Protein AF-A0A946K9T3-F1 (afdb_monomer_lite)

pLDDT: mean 89.57, std 12.69, range [37.19, 98.38]

Sequence (335 aa):
MLGTVGRDGSYRPWLPAVLIGGEAYLFEPTYGIPVPSRAGLGVATVREAASDARVLSQLDDTSRRYPVASDDMKNLVVLVPADPQSLSRRMKLLEQNLFGGSAVRLTVNATALGSLAVEALPKRKTSTPVALWSFPFEVRRRWLVKDGAVLKALSDELRVMSVVVEEKGIVRGLSSGRKTIRPLYAGRLREFRGELKGPQGAKKAYLLARPSDAAVAELTMRYPEPQRETVRRIYEQMKEDATYWLGLATLSEGDYEIAADYLERMTLLALPDGRWAAAARVNLAEVKIQSGDIEGAIKLLREDRSAQRFGSRFRAEQLEAEGVPPETGLDQVKN

Secondary structure (DSSP, 8-state):
-EEEE-TTS-EEE---EEEETTEEEEEETTTTEEPBPSSSSSBPBHHHHHH-THHHHTT-BTTB--S--GGGGGG-EEEE---TTTTSHHHHHHHTT--GGG-------HHHHHHHHHHTSPP-SSPPPEEE-SHHHHHHHHHHTT-HHHHHHHHHHHGGGG--EEEEEEETTEEEEEEEE-HHHHHHHHHHTT--SSTTSHHHHHHHT---HHHHHHHHHTS-HHHHHHHHHHHHHHHHHHHHHHHHHHHHTT-HHHHHIIIIIIIIIT-TTSTTHHHHHHHHHHHHHHHT-HHHHHHHHHT--STTHHHHHHHHHHHHHHHS-----------

Foldseek 3Di:
DKFAADPVRDTGDAFAFDDDPLWTFTDHVLQRGAQAQPVDGDTDTLVRQLVDQCSQQLLADPVGGRPDTSVRLQRMAAAFEDAPQQDDPVQVVVLVVQDDPRRDRSHDPQVVVRVSVQSNGDDDPDDHHYYHDCVNVVVVVVVVVVPVVVVVVVCVVCVLQVDKDWDFDDDDPDDGDTDIDSLLVQLVVQVVVVQQDDPSHSLVSLVRLADDPVVLQVVLVVDDPVCSVVSSVSSVVSNQSSLQVNLVSCVVVVVLVVSCCSLPVVHCVVCVPDPCNLVSLQSNLVSCVSVVVLVSSLVSLCPRPDSNNSSSNSVSVVSVVVPDDPPPPDDDPDD

Radius of gyration: 25.02 Å; chains: 1; bounding box: 53×64×88 Å

Structure (mmCIF, N/CA/C/O backbone):
data_AF-A0A946K9T3-F1
#
_entry.id   AF-A0A946K9T3-F1
#
loop_
_atom_site.group_PDB
_atom_site.id
_atom_site.type_symbol
_atom_site.label_atom_id
_atom_site.label_alt_id
_atom_site.label_comp_id
_atom_site.label_asym_id
_atom_site.label_entity_id
_atom_site.label_seq_id
_atom_site.pdbx_PDB_ins_code
_atom_site.Cartn_x
_atom_site.Cartn_y
_atom_site.Cartn_z
_atom_site.occupancy
_atom_site.B_iso_or_equiv
_atom_site.auth_seq_id
_atom_site.auth_comp_id
_atom_site.auth_asym_id
_atom_site.auth_atom_id
_atom_site.pdbx_PDB_model_num
ATOM 1 N N . MET A 1 1 ? -11.222 8.072 7.855 1.00 96.19 1 MET A N 1
ATOM 2 C CA . MET A 1 1 ? -9.986 8.205 8.652 1.00 96.19 1 MET A CA 1
ATOM 3 C C . MET A 1 1 ? -10.406 8.455 10.089 1.00 96.19 1 MET A C 1
ATOM 5 O O . MET A 1 1 ? -11.318 9.247 10.302 1.00 96.19 1 MET A O 1
ATOM 9 N N . LEU A 1 2 ? -9.819 7.758 11.054 1.00 97.25 2 LEU A N 1
ATOM 10 C CA . LEU A 1 2 ? -10.006 8.052 12.475 1.00 97.25 2 LEU A CA 1
ATOM 11 C C . LEU A 1 2 ? -8.906 9.008 12.932 1.00 97.25 2 LEU A C 1
ATOM 13 O O . LEU A 1 2 ? -7.814 9.032 12.358 1.00 97.25 2 LEU A O 1
ATOM 17 N N . GLY A 1 3 ? -9.190 9.809 13.949 1.00 95.94 3 GLY A N 1
ATOM 18 C CA . GLY A 1 3 ? -8.207 10.702 14.546 1.00 95.94 3 GLY A CA 1
ATOM 19 C C . GLY A 1 3 ? -8.369 10.831 16.050 1.00 95.94 3 GLY A C 1
ATOM 20 O O . GLY A 1 3 ? -9.388 10.435 16.616 1.00 95.94 3 GLY A O 1
ATOM 21 N N . THR A 1 4 ? -7.363 11.427 16.676 1.00 93.31 4 THR A N 1
ATOM 22 C CA . THR A 1 4 ? -7.364 11.834 18.082 1.00 93.31 4 THR A CA 1
ATOM 23 C C . THR A 1 4 ? -7.358 13.359 18.186 1.00 93.31 4 THR A C 1
ATOM 25 O O . THR A 1 4 ? -7.115 14.068 17.204 1.00 93.31 4 THR A O 1
ATOM 28 N N . VAL A 1 5 ? -7.656 13.884 19.374 1.00 90.12 5 VAL A N 1
ATOM 29 C CA . VAL A 1 5 ? -7.633 15.327 19.643 1.00 90.12 5 VAL A CA 1
ATOM 30 C C . VAL A 1 5 ? -6.322 15.680 20.344 1.00 90.12 5 VAL A C 1
ATOM 32 O O . VAL A 1 5 ? -5.995 15.123 21.390 1.00 90.12 5 VAL A O 1
ATOM 35 N N . GLY A 1 6 ? -5.550 16.590 19.752 1.00 85.06 6 GLY A N 1
ATOM 36 C CA . GLY A 1 6 ? -4.334 17.137 20.342 1.00 85.06 6 GLY A CA 1
ATOM 37 C C . GLY A 1 6 ? -4.626 18.056 21.530 1.00 85.06 6 GLY A C 1
ATOM 38 O O . GLY A 1 6 ? -5.743 18.532 21.717 1.00 85.06 6 GLY A O 1
ATOM 39 N N . ARG A 1 7 ? -3.593 18.358 22.327 1.00 84.44 7 ARG A N 1
ATOM 40 C CA . ARG A 1 7 ? -3.705 19.280 23.479 1.00 84.44 7 ARG A CA 1
ATOM 41 C C . ARG A 1 7 ? -4.122 20.702 23.083 1.00 84.44 7 ARG A C 1
ATOM 43 O O . ARG A 1 7 ? -4.687 21.420 23.893 1.00 84.44 7 ARG A O 1
ATOM 50 N N . ASP A 1 8 ? -3.830 21.088 21.848 1.00 89.38 8 ASP A N 1
ATOM 51 C CA . ASP A 1 8 ? -4.195 22.357 21.215 1.00 89.38 8 ASP A CA 1
ATOM 52 C C . ASP A 1 8 ? -5.599 22.334 20.578 1.00 89.38 8 ASP A C 1
ATOM 54 O O . ASP A 1 8 ? -5.993 23.289 19.916 1.00 89.38 8 ASP A O 1
ATOM 58 N N . GLY A 1 9 ? -6.348 21.237 20.737 1.00 85.62 9 GLY A N 1
ATOM 59 C CA . GLY A 1 9 ? -7.656 21.035 20.114 1.00 85.62 9 GLY A CA 1
ATOM 60 C C . GLY A 1 9 ? -7.595 20.640 18.636 1.00 85.62 9 GLY A C 1
ATOM 61 O O . GLY A 1 9 ? -8.643 20.411 18.031 1.00 85.62 9 GLY A O 1
ATOM 62 N N . SER A 1 10 ? -6.401 20.525 18.044 1.00 90.56 10 SER A N 1
ATOM 63 C CA . SER A 1 10 ? -6.247 20.098 16.652 1.00 90.56 10 SER A CA 1
ATOM 64 C C . SER A 1 10 ? -6.596 18.619 16.478 1.00 90.56 10 SER A C 1
ATOM 66 O O . SER A 1 10 ? -6.338 17.788 17.351 1.00 90.56 10 SER A O 1
ATOM 68 N N . TYR A 1 11 ? -7.171 18.260 15.330 1.00 93.81 11 TYR A N 1
ATOM 69 C CA . TYR A 1 11 ? -7.400 16.858 14.993 1.00 93.81 11 TYR A CA 1
ATOM 70 C C . TYR A 1 11 ? -6.140 16.247 14.399 1.00 93.81 11 TYR A C 1
ATOM 72 O O . TYR A 1 11 ? -5.613 16.726 13.395 1.00 93.81 11 TYR A O 1
ATOM 80 N N . ARG A 1 12 ? -5.681 15.155 15.005 1.00 92.44 12 ARG A N 1
ATOM 81 C CA . ARG A 1 12 ? -4.528 14.383 14.549 1.00 92.44 12 ARG A CA 1
ATOM 82 C C . ARG A 1 12 ? -5.032 13.112 13.875 1.00 92.44 12 ARG A C 1
ATOM 84 O O . ARG A 1 12 ? -5.605 12.266 14.562 1.00 92.44 12 ARG A O 1
ATOM 91 N N . PRO A 1 13 ? -4.867 12.961 12.550 1.00 94.19 13 PRO A N 1
ATOM 92 C CA . PRO A 1 13 ? -5.187 11.710 11.880 1.00 94.19 13 PRO A CA 1
ATOM 93 C C . PRO A 1 13 ? -4.372 10.574 12.504 1.00 94.19 13 PRO A C 1
ATOM 95 O O . PRO A 1 13 ? -3.169 10.720 12.703 1.00 94.19 13 PRO A O 1
ATOM 98 N N . TRP A 1 14 ? -5.036 9.465 12.814 1.00 94.81 14 TRP A N 1
ATOM 99 C CA . TRP A 1 14 ? -4.410 8.275 13.374 1.00 94.81 14 TRP A CA 1
ATOM 100 C C . TRP A 1 14 ? -4.312 7.174 12.320 1.00 94.81 14 TRP A C 1
ATOM 102 O O . TRP A 1 14 ? -3.250 7.008 11.728 1.00 94.81 14 TRP A O 1
ATOM 112 N N . LEU A 1 15 ? -5.413 6.477 12.026 1.00 95.44 15 LEU A N 1
ATOM 113 C CA . LEU A 1 15 ? -5.417 5.392 11.048 1.00 95.44 15 LEU A CA 1
ATOM 114 C C . LEU A 1 15 ? -6.729 5.316 10.243 1.00 95.44 15 LEU A C 1
ATOM 116 O O . LEU A 1 15 ? -7.769 5.834 10.677 1.00 95.44 15 LEU A O 1
ATOM 120 N N . PRO A 1 16 ? -6.714 4.735 9.031 1.00 97.06 16 PRO A N 1
ATOM 121 C CA . PRO A 1 16 ? -7.921 4.463 8.269 1.00 97.06 16 PRO A CA 1
ATOM 122 C C . PRO A 1 16 ? -8.705 3.294 8.872 1.00 97.06 16 PRO A C 1
ATOM 124 O O . PRO A 1 16 ? -8.139 2.284 9.274 1.00 97.06 16 PRO A O 1
ATOM 127 N N . ALA A 1 17 ? -10.031 3.416 8.857 1.00 97.00 17 ALA A N 1
ATOM 128 C CA . ALA A 1 17 ? -10.927 2.316 9.175 1.00 97.00 17 ALA A CA 1
ATOM 129 C C . ALA A 1 17 ? -11.890 2.073 8.014 1.00 97.00 17 ALA A C 1
ATOM 131 O O . ALA A 1 17 ? -12.370 3.032 7.397 1.00 97.00 17 ALA A O 1
ATOM 132 N N . VAL A 1 18 ? -12.157 0.803 7.719 1.00 96.56 18 VAL A N 1
ATOM 133 C CA . VAL A 1 18 ? -13.100 0.387 6.675 1.00 96.56 18 VAL A CA 1
ATOM 134 C C . VAL A 1 18 ? -14.426 0.026 7.332 1.00 96.56 18 VAL A C 1
ATOM 136 O O . VAL A 1 18 ? -14.456 -0.747 8.287 1.00 96.56 18 VAL A O 1
ATOM 139 N N . LEU A 1 19 ? -15.519 0.603 6.827 1.00 96.69 19 LEU A N 1
ATOM 140 C CA . LEU A 1 19 ? -16.866 0.339 7.327 1.00 96.69 19 LEU A CA 1
ATOM 141 C C . LEU A 1 19 ? -17.461 -0.868 6.603 1.00 96.69 19 LEU A C 1
ATOM 143 O O . LEU A 1 19 ? -17.707 -0.799 5.397 1.00 96.69 19 LEU A O 1
ATOM 147 N N . ILE A 1 20 ? -17.697 -1.959 7.329 1.00 95.75 20 ILE A N 1
ATOM 148 C CA . ILE A 1 20 ? -18.301 -3.189 6.801 1.00 95.75 20 ILE A CA 1
ATOM 149 C C . ILE A 1 20 ? -19.289 -3.709 7.841 1.00 95.75 20 ILE A C 1
ATOM 151 O O . ILE A 1 20 ? -18.947 -3.838 9.010 1.00 95.75 20 ILE A O 1
ATOM 155 N N . GLY A 1 21 ? -20.532 -3.980 7.432 1.00 94.50 21 GLY A N 1
ATOM 156 C CA . GLY A 1 21 ? -21.532 -4.587 8.320 1.00 94.50 21 GLY A CA 1
ATOM 157 C C . GLY A 1 21 ? -21.867 -3.776 9.582 1.00 94.50 21 GLY A C 1
ATOM 158 O O . GLY A 1 21 ? -22.271 -4.362 10.577 1.00 94.50 21 GLY A O 1
ATOM 159 N N . GLY A 1 22 ? -21.687 -2.450 9.563 1.00 95.50 22 GLY A N 1
ATOM 160 C CA . GLY A 1 22 ? -21.909 -1.583 10.732 1.00 95.50 22 GLY A CA 1
ATOM 161 C C . GLY A 1 22 ? -20.726 -1.497 11.704 1.00 95.50 22 GLY A C 1
ATOM 162 O O . GLY A 1 22 ? -20.808 -0.781 12.700 1.00 95.50 22 GLY A O 1
ATOM 163 N N . GLU A 1 23 ? -19.617 -2.167 11.398 1.00 96.38 23 GLU A N 1
ATOM 164 C CA . GLU A 1 23 ? -18.384 -2.141 12.180 1.00 96.38 23 GLU A CA 1
ATOM 165 C C . GLU A 1 23 ? -17.272 -1.381 11.446 1.00 96.38 23 GLU A C 1
ATOM 167 O O . GLU A 1 23 ? -17.262 -1.275 10.216 1.00 96.38 23 GLU A O 1
ATOM 172 N N . ALA A 1 24 ? -16.326 -0.839 12.215 1.00 97.44 24 ALA A N 1
ATOM 173 C CA . ALA A 1 24 ? -15.174 -0.099 11.708 1.00 97.44 24 ALA A CA 1
ATOM 174 C C . ALA A 1 24 ? -13.886 -0.907 11.923 1.00 97.44 24 ALA A C 1
ATOM 176 O O . ALA A 1 24 ? -13.370 -0.956 13.038 1.00 97.44 24 ALA A O 1
ATOM 177 N N . TYR A 1 25 ? -13.369 -1.517 10.856 1.00 97.88 25 TYR A N 1
ATOM 178 C CA . TYR A 1 25 ? -12.179 -2.376 10.867 1.00 97.88 25 TYR A CA 1
ATOM 179 C C . TYR A 1 25 ? -10.890 -1.568 10.731 1.00 97.88 25 TYR A C 1
ATOM 181 O O . TYR A 1 25 ? -10.800 -0.713 9.848 1.00 97.88 25 TYR A O 1
ATOM 189 N N . LEU A 1 26 ? -9.904 -1.835 11.588 1.00 97.62 26 LEU A N 1
ATOM 190 C CA . LEU A 1 26 ? -8.694 -1.024 11.755 1.00 97.62 26 LEU A CA 1
ATOM 191 C C . LEU A 1 26 ? -7.534 -1.521 10.874 1.00 97.62 26 LEU A C 1
ATOM 193 O O . LEU A 1 26 ? -7.187 -2.701 10.891 1.00 97.62 26 LEU A O 1
ATOM 197 N N . PHE A 1 27 ? -6.872 -0.605 10.165 1.00 97.44 27 PHE A N 1
ATOM 198 C CA . PHE A 1 27 ? -5.669 -0.896 9.377 1.00 97.44 27 PHE A CA 1
ATOM 199 C C . PHE A 1 27 ? -4.555 0.056 9.789 1.00 97.44 27 PHE A C 1
ATOM 201 O O . PHE A 1 27 ? -4.766 1.264 9.746 1.00 97.44 27 PHE A O 1
ATOM 208 N N . GLU A 1 28 ? -3.383 -0.462 10.162 1.00 95.31 28 GLU A N 1
ATOM 209 C CA . GLU A 1 28 ? -2.248 0.349 10.607 1.00 95.31 28 GLU A CA 1
ATOM 210 C C . GLU A 1 28 ? -1.258 0.575 9.449 1.00 95.31 28 GLU A C 1
ATOM 212 O O . GLU A 1 28 ? -0.418 -0.284 9.167 1.00 95.31 28 GLU A O 1
ATOM 217 N N . PRO A 1 29 ? -1.329 1.724 8.749 1.00 93.69 29 PRO A N 1
ATOM 218 C CA . PRO A 1 29 ? -0.578 1.951 7.519 1.00 93.69 29 PRO A CA 1
ATOM 219 C C . PRO A 1 29 ? 0.925 2.099 7.754 1.00 93.69 29 PRO A C 1
ATOM 221 O O . PRO A 1 29 ? 1.702 1.772 6.863 1.00 93.69 29 PRO A O 1
ATOM 224 N N . THR A 1 30 ? 1.355 2.563 8.931 1.00 90.69 30 THR A N 1
ATOM 225 C CA . THR A 1 30 ? 2.784 2.669 9.260 1.00 90.69 30 THR A CA 1
ATOM 226 C C . THR A 1 30 ? 3.396 1.286 9.410 1.00 90.69 30 THR A C 1
ATOM 228 O O . THR A 1 30 ? 4.560 1.103 9.079 1.00 90.69 30 THR A O 1
ATOM 231 N N . TYR A 1 31 ? 2.633 0.313 9.917 1.00 92.56 31 TYR A N 1
ATOM 232 C CA . TYR A 1 31 ? 3.101 -1.067 10.083 1.00 92.56 31 TYR A CA 1
ATOM 233 C C . TYR A 1 31 ? 2.759 -1.920 8.855 1.00 92.56 31 TYR A C 1
ATOM 235 O O . TYR A 1 31 ? 3.268 -3.025 8.713 1.00 92.56 31 TYR A O 1
ATOM 243 N N . GLY A 1 32 ? 1.933 -1.407 7.940 1.00 91.50 32 GLY A N 1
ATOM 244 C CA . GLY A 1 32 ? 1.537 -2.105 6.720 1.00 91.50 32 GLY A CA 1
ATOM 245 C C . GLY A 1 32 ? 0.719 -3.368 6.989 1.00 91.50 32 GLY A C 1
ATOM 246 O O . GLY A 1 32 ? 0.777 -4.300 6.194 1.00 91.50 32 GLY A O 1
ATOM 247 N N . ILE A 1 33 ? -0.020 -3.412 8.103 1.00 92.06 33 ILE A N 1
ATOM 248 C CA . ILE A 1 33 ? -0.812 -4.577 8.517 1.00 92.06 33 ILE A CA 1
ATOM 249 C C . ILE A 1 33 ? -2.261 -4.185 8.837 1.00 92.06 33 ILE A C 1
ATOM 251 O O . ILE A 1 33 ? -2.513 -3.071 9.316 1.00 92.06 33 ILE A O 1
ATOM 255 N N . PRO A 1 34 ? -3.241 -5.081 8.618 1.00 95.75 34 PRO A N 1
ATOM 256 C CA . PRO A 1 34 ? -4.495 -4.996 9.354 1.00 95.75 34 PRO A CA 1
ATOM 257 C C . PRO A 1 34 ? -4.208 -5.160 10.851 1.00 95.75 34 PRO A C 1
ATOM 259 O O . PRO A 1 34 ? -3.347 -5.954 11.224 1.00 95.75 34 PRO A O 1
ATOM 262 N N . VAL A 1 35 ? -4.922 -4.439 11.716 1.00 96.50 35 VAL A N 1
ATOM 263 C CA . VAL A 1 35 ? -4.787 -4.659 13.164 1.00 96.50 35 VAL A CA 1
ATOM 264 C C . VAL A 1 35 ? -5.391 -6.029 13.486 1.00 96.50 35 VAL A C 1
ATOM 266 O O . VAL A 1 35 ? -6.579 -6.210 13.213 1.00 96.50 35 VAL A O 1
ATOM 269 N N . PRO A 1 36 ? -4.637 -6.999 14.031 1.00 95.38 36 PRO A N 1
ATOM 270 C CA . PRO A 1 36 ? -5.171 -8.341 14.252 1.00 95.38 36 PRO A CA 1
ATOM 271 C C . PRO A 1 36 ? -6.217 -8.369 15.365 1.00 95.38 36 PRO A C 1
ATOM 273 O O . PRO A 1 36 ? -6.029 -7.759 16.422 1.00 95.38 36 PRO A O 1
ATOM 276 N N . SER A 1 37 ? -7.307 -9.099 15.141 1.00 95.00 37 SER A N 1
ATOM 277 C CA . SER A 1 37 ? -8.294 -9.376 16.188 1.00 95.00 37 SER A CA 1
ATOM 278 C C . SER A 1 37 ? -7.712 -10.307 17.255 1.00 95.00 37 SER A C 1
ATOM 280 O O . SER A 1 37 ? -6.899 -11.187 16.971 1.00 95.00 37 SER A O 1
ATOM 282 N N . ARG A 1 38 ? -8.141 -10.120 18.504 1.00 91.56 38 ARG A N 1
ATOM 283 C CA . ARG A 1 38 ? -7.898 -11.047 19.619 1.00 91.56 38 ARG A CA 1
ATOM 284 C C . ARG A 1 38 ? -9.052 -12.031 19.808 1.00 91.56 38 ARG A C 1
ATOM 286 O O . ARG A 1 38 ? -8.879 -13.032 20.498 1.00 91.56 38 ARG A O 1
ATOM 293 N N . ALA A 1 39 ? -10.208 -11.767 19.199 1.00 82.12 39 ALA A N 1
ATOM 294 C CA . ALA A 1 39 ? -11.385 -12.632 19.260 1.00 82.12 39 ALA A CA 1
ATOM 295 C C . ALA A 1 39 ? -11.338 -13.813 18.268 1.00 82.12 39 ALA A C 1
ATOM 297 O O . ALA A 1 39 ? -12.211 -14.678 18.308 1.00 82.12 39 ALA A O 1
ATOM 298 N N . GLY A 1 40 ? -10.340 -13.863 17.379 1.00 76.00 40 GLY A N 1
ATOM 299 C CA . GLY A 1 40 ? -10.157 -14.939 16.408 1.00 76.00 40 GLY A CA 1
ATOM 300 C C . GLY A 1 40 ? -9.330 -14.499 15.202 1.00 76.00 40 GLY A C 1
ATOM 301 O O . GLY A 1 40 ? -8.610 -13.504 15.252 1.00 76.00 40 GLY A O 1
ATOM 302 N N . LEU A 1 41 ? -9.454 -15.237 14.098 1.00 76.69 41 LEU A N 1
ATOM 303 C CA . LEU A 1 41 ? -8.836 -14.862 12.827 1.00 76.69 41 LEU A CA 1
ATOM 304 C C . LEU A 1 41 ? -9.551 -13.640 12.238 1.00 76.69 41 LEU A C 1
ATOM 306 O O . LEU A 1 41 ? -10.761 -13.675 12.017 1.00 76.69 41 LEU A O 1
ATOM 310 N N . GLY A 1 42 ? -8.804 -12.576 11.940 1.00 90.88 42 GLY A N 1
ATOM 311 C CA . GLY A 1 42 ? -9.329 -11.429 11.203 1.00 90.88 42 GLY A CA 1
ATOM 312 C C . GLY A 1 42 ? -8.794 -10.080 11.664 1.00 90.88 42 GLY A C 1
ATOM 313 O O . GLY A 1 42 ? -7.788 -9.978 12.366 1.00 90.88 42 GLY A O 1
ATOM 314 N N . VAL A 1 43 ? -9.490 -9.032 11.225 1.00 97.00 43 VAL A N 1
ATOM 315 C CA . VAL A 1 43 ? -9.151 -7.632 11.494 1.00 97.00 43 VAL A CA 1
ATOM 316 C C . VAL A 1 43 ? -9.966 -7.133 12.685 1.00 97.00 43 VAL A C 1
ATOM 318 O O . VAL A 1 43 ? -11.182 -7.319 12.719 1.00 97.00 43 VAL A O 1
ATOM 321 N N . ALA A 1 44 ? -9.313 -6.484 13.642 1.00 97.44 44 ALA A N 1
ATOM 322 C CA . ALA A 1 44 ? -9.959 -5.911 14.811 1.00 97.44 44 ALA A CA 1
ATOM 323 C C . ALA A 1 44 ? -10.853 -4.721 14.443 1.00 97.44 44 ALA A C 1
ATOM 325 O O . ALA A 1 44 ? -10.530 -3.919 13.555 1.00 97.44 44 ALA A O 1
ATOM 326 N N . THR A 1 45 ? -11.957 -4.566 15.174 1.00 97.00 45 THR A N 1
ATOM 327 C CA . THR A 1 45 ? -12.830 -3.391 15.059 1.00 97.00 45 THR A CA 1
ATOM 328 C C . THR A 1 45 ? -12.480 -2.325 16.095 1.00 97.00 45 THR A C 1
ATOM 330 O O . THR A 1 45 ? -11.843 -2.600 17.115 1.00 97.00 45 THR A O 1
ATOM 333 N N . VAL A 1 46 ? -12.947 -1.088 15.887 1.00 96.69 46 VAL A N 1
ATOM 334 C CA . VAL A 1 46 ? -12.837 -0.028 16.907 1.00 96.69 46 VAL A CA 1
ATOM 335 C C . VAL A 1 46 ? -13.503 -0.457 18.219 1.00 96.69 46 VAL A C 1
ATOM 337 O O . VAL A 1 46 ? -12.988 -0.161 19.295 1.00 96.69 46 VAL A O 1
ATOM 340 N N . ARG A 1 47 ? -14.651 -1.145 18.153 1.00 95.19 47 ARG A N 1
ATOM 341 C CA . ARG A 1 47 ? -15.355 -1.612 19.355 1.00 95.19 47 ARG A CA 1
ATOM 342 C C . ARG A 1 47 ? -14.533 -2.634 20.122 1.00 95.19 47 ARG A C 1
ATOM 344 O O . ARG A 1 47 ? -14.441 -2.523 21.340 1.00 95.19 47 ARG A O 1
ATOM 351 N N . GLU A 1 48 ? -13.910 -3.568 19.410 1.00 95.75 48 GLU A N 1
ATOM 352 C CA . GLU A 1 48 ? -13.017 -4.557 20.008 1.00 95.75 48 GLU A CA 1
ATOM 353 C C . GLU A 1 48 ? -11.843 -3.864 20.711 1.00 95.75 48 GLU A C 1
ATOM 355 O O . GLU A 1 48 ? -11.655 -4.052 21.912 1.00 95.75 48 GLU A O 1
ATOM 360 N N . ALA A 1 49 ? -11.145 -2.962 20.011 1.00 96.06 49 ALA A N 1
ATOM 361 C CA . ALA A 1 49 ? -10.027 -2.190 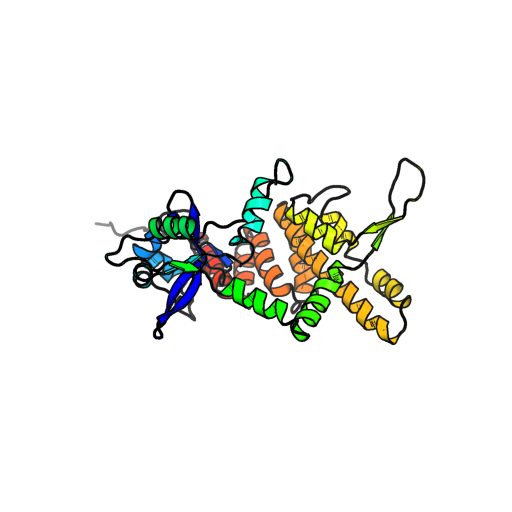20.559 1.00 96.06 49 ALA A CA 1
ATOM 362 C C . ALA A 1 49 ? -10.420 -1.305 21.758 1.00 96.06 49 ALA A C 1
ATOM 364 O O . ALA A 1 49 ? -9.606 -1.039 22.645 1.00 96.06 49 ALA A O 1
ATOM 365 N N . ALA A 1 50 ? -11.677 -0.860 21.822 1.00 94.81 50 ALA A N 1
ATOM 366 C CA . ALA A 1 50 ? -12.206 -0.116 22.962 1.00 94.81 50 ALA A CA 1
ATOM 367 C C . ALA A 1 50 ? -12.527 -1.015 24.167 1.00 94.81 50 ALA A C 1
ATOM 369 O O . ALA A 1 50 ? -12.543 -0.529 25.296 1.00 94.81 50 ALA A O 1
ATOM 370 N N . SER A 1 51 ? -12.810 -2.298 23.933 1.00 94.38 51 SER A N 1
ATOM 371 C CA . SER A 1 51 ? -13.179 -3.266 24.973 1.00 94.38 51 SER A CA 1
ATOM 372 C C . SER A 1 51 ? -12.005 -4.093 25.501 1.00 94.38 51 SER A C 1
ATOM 374 O O . SER A 1 51 ? -12.046 -4.524 26.650 1.00 94.38 51 SER A O 1
ATOM 376 N N . ASP A 1 52 ? -10.953 -4.283 24.699 1.00 95.12 52 ASP A N 1
ATOM 377 C CA . ASP A 1 52 ? -9.773 -5.069 25.058 1.00 95.12 52 ASP A CA 1
ATOM 378 C C . ASP A 1 52 ? -8.483 -4.306 24.722 1.00 95.12 52 ASP A C 1
ATOM 380 O O . ASP A 1 52 ? -8.103 -4.142 23.561 1.00 95.12 52 ASP A O 1
ATOM 384 N N . ALA A 1 53 ? -7.766 -3.871 25.762 1.00 95.19 53 ALA A N 1
ATOM 385 C CA . ALA A 1 53 ? -6.496 -3.160 25.619 1.00 95.19 53 ALA A CA 1
ATOM 386 C C . ALA A 1 53 ? -5.414 -3.980 24.895 1.00 95.19 53 ALA A C 1
ATOM 388 O O . ALA A 1 53 ? -4.533 -3.394 24.258 1.00 95.19 53 ALA A O 1
ATOM 389 N N . ARG A 1 54 ? -5.508 -5.317 24.921 1.00 94.88 54 ARG A N 1
ATOM 390 C CA . ARG A 1 54 ? -4.550 -6.226 24.272 1.00 94.88 54 ARG A CA 1
ATOM 391 C C . ARG A 1 54 ? -4.600 -6.161 22.749 1.00 94.88 54 ARG A C 1
ATOM 393 O O . ARG A 1 54 ? -3.659 -6.626 22.105 1.00 94.88 54 ARG A O 1
ATOM 400 N N . VAL A 1 55 ? -5.665 -5.599 22.172 1.00 95.94 55 VAL A N 1
ATOM 401 C CA . VAL A 1 55 ? -5.797 -5.391 20.722 1.00 95.94 55 VAL A CA 1
ATOM 402 C C . VAL A 1 55 ? -4.792 -4.360 20.216 1.00 95.94 55 VAL A C 1
ATOM 404 O O . VAL A 1 55 ? -4.223 -4.547 19.148 1.00 95.94 55 VAL A O 1
ATOM 407 N N . LEU A 1 56 ? -4.550 -3.283 20.966 1.00 95.62 56 LEU A N 1
ATOM 408 C CA . LEU A 1 56 ? -3.594 -2.247 20.560 1.00 95.62 56 LEU A CA 1
ATOM 409 C C . LEU A 1 56 ? -2.221 -2.459 21.194 1.00 95.62 56 LEU A C 1
ATOM 411 O O . LEU A 1 56 ? -1.220 -2.225 20.528 1.00 95.62 56 LEU A O 1
ATOM 415 N N . SER A 1 57 ? -2.149 -2.979 22.426 1.00 94.88 57 SER A N 1
ATOM 416 C CA . SER A 1 57 ? -0.855 -3.245 23.072 1.00 94.88 57 SER A CA 1
ATOM 417 C C . SER A 1 57 ? -0.073 -4.383 22.411 1.00 94.88 57 SER A C 1
ATOM 419 O O . SER A 1 57 ? 1.122 -4.502 22.630 1.00 94.88 57 SER A O 1
ATOM 421 N N . GLN A 1 58 ? -0.713 -5.227 21.591 1.00 93.31 58 GLN A N 1
ATOM 422 C CA . GLN A 1 58 ? 0.019 -6.205 20.774 1.00 93.31 58 GLN A CA 1
ATOM 423 C C . GLN A 1 58 ? 0.894 -5.547 19.704 1.00 93.31 58 GLN A C 1
ATOM 425 O O . GLN A 1 58 ? 1.804 -6.183 19.202 1.00 93.31 58 GLN A O 1
ATOM 430 N N . LEU A 1 59 ? 0.600 -4.296 19.341 1.00 94.06 59 LEU A N 1
ATOM 431 C CA . LEU A 1 59 ? 1.388 -3.519 18.388 1.00 94.06 59 LEU A CA 1
ATOM 432 C C . LEU A 1 59 ? 2.568 -2.808 19.069 1.00 94.06 59 LEU A C 1
ATOM 434 O O . LEU A 1 59 ? 3.262 -2.026 18.421 1.00 94.06 59 LEU A O 1
ATOM 438 N N . ASP A 1 60 ? 2.776 -3.024 20.371 1.00 92.88 60 ASP A N 1
ATOM 439 C CA . ASP A 1 60 ? 3.983 -2.570 21.047 1.00 92.88 60 ASP A CA 1
ATOM 440 C C . ASP A 1 60 ? 5.201 -3.306 20.474 1.00 92.88 60 ASP A C 1
ATOM 442 O O . ASP A 1 60 ? 5.172 -4.503 20.217 1.00 92.88 60 ASP A O 1
ATOM 446 N N . ASP A 1 61 ? 6.293 -2.574 20.304 1.00 86.38 61 ASP A N 1
ATOM 447 C CA . ASP A 1 61 ? 7.600 -3.098 19.929 1.00 86.38 61 ASP A CA 1
ATOM 448 C C . ASP A 1 61 ? 8.558 -2.935 21.116 1.00 86.38 61 ASP A C 1
ATOM 450 O O . ASP A 1 61 ? 8.423 -2.000 21.911 1.00 86.38 61 ASP A O 1
ATOM 454 N N . THR A 1 62 ? 9.585 -3.786 21.213 1.00 82.75 62 THR A N 1
ATOM 455 C CA . THR A 1 62 ? 10.605 -3.712 22.285 1.00 82.75 62 THR A CA 1
ATOM 456 C C . THR A 1 62 ? 11.214 -2.315 22.455 1.00 82.75 62 THR A C 1
ATOM 458 O O . THR A 1 62 ? 11.546 -1.911 23.569 1.00 82.75 62 THR A O 1
ATOM 461 N N . SER A 1 63 ? 11.322 -1.546 21.365 1.00 84.88 63 SER A N 1
ATOM 462 C CA . SER A 1 63 ? 11.864 -0.185 21.381 1.00 84.88 63 SER A CA 1
ATOM 463 C C . SER A 1 63 ? 10.814 0.914 21.577 1.00 84.88 63 SER A C 1
ATOM 465 O O . SER A 1 63 ? 11.175 2.072 21.805 1.00 84.88 63 SER A O 1
ATOM 467 N N . ARG A 1 64 ? 9.517 0.603 21.444 1.00 86.75 64 ARG A N 1
ATOM 468 C CA . ARG A 1 64 ? 8.460 1.616 21.345 1.00 86.75 64 ARG A CA 1
ATOM 469 C C . ARG A 1 64 ? 7.073 1.069 21.682 1.00 86.75 64 ARG A C 1
ATOM 471 O O . ARG A 1 64 ? 6.570 0.182 21.006 1.00 86.75 64 ARG A O 1
ATOM 478 N N . ARG A 1 65 ? 6.375 1.757 22.591 1.00 92.62 65 ARG A N 1
ATOM 479 C CA . ARG A 1 65 ? 4.929 1.572 22.784 1.00 92.62 65 ARG A CA 1
ATOM 480 C C . ARG A 1 65 ? 4.111 2.185 21.648 1.00 92.62 65 ARG A C 1
ATOM 482 O O . ARG A 1 65 ? 4.431 3.280 21.159 1.00 92.62 65 ARG A O 1
ATOM 489 N N . TYR A 1 66 ? 3.038 1.507 21.266 1.00 93.50 66 TYR A N 1
ATOM 490 C CA . TYR A 1 66 ? 2.073 1.987 20.296 1.00 93.50 66 TYR A CA 1
ATOM 491 C C . TYR A 1 66 ? 1.391 3.263 20.833 1.00 93.50 66 TYR A C 1
ATOM 493 O O . TYR A 1 66 ? 1.044 3.343 22.013 1.00 93.50 66 TYR A O 1
ATOM 501 N N . PRO A 1 67 ? 1.249 4.323 20.013 1.00 90.62 67 PRO A N 1
ATOM 502 C CA . PRO A 1 67 ? 0.937 5.665 20.514 1.00 90.62 67 PRO A CA 1
ATOM 503 C C . PRO A 1 67 ? -0.533 5.894 20.886 1.00 90.62 67 PRO A C 1
ATOM 505 O O . PRO A 1 67 ? -0.851 6.979 21.369 1.00 90.62 67 PRO A O 1
ATOM 508 N N . VAL A 1 68 ? -1.420 4.933 20.621 1.00 92.88 68 VAL A N 1
ATOM 509 C CA . VAL A 1 68 ? -2.858 5.036 20.893 1.00 92.88 68 VAL A CA 1
ATOM 510 C C . VAL A 1 68 ? -3.294 3.824 21.707 1.00 92.88 68 VAL A C 1
ATOM 512 O O . VAL A 1 68 ? -3.036 2.688 21.317 1.00 92.88 68 VAL A O 1
ATOM 515 N N . ALA A 1 69 ? -3.957 4.063 22.832 1.00 92.38 69 ALA A N 1
ATOM 516 C CA . ALA A 1 69 ? -4.414 3.030 23.754 1.00 92.38 69 ALA A CA 1
ATOM 517 C C . ALA A 1 69 ? -5.934 2.816 23.671 1.00 92.38 69 ALA A C 1
ATOM 519 O O . ALA A 1 69 ? -6.668 3.595 23.063 1.00 92.38 69 ALA A O 1
ATOM 520 N N . SER A 1 70 ? -6.426 1.764 24.333 1.00 92.06 70 SER A N 1
ATOM 521 C CA . SER A 1 70 ? -7.866 1.466 24.396 1.00 92.06 70 SER A CA 1
ATOM 522 C C . SER A 1 70 ? -8.686 2.643 24.947 1.00 92.06 70 SER A C 1
ATOM 524 O O . SER A 1 70 ? -9.748 2.961 24.412 1.00 92.06 70 SER A O 1
ATOM 526 N N . ASP A 1 71 ? -8.177 3.377 25.941 1.00 89.88 71 ASP A N 1
ATOM 527 C CA . ASP A 1 71 ? -8.901 4.526 26.498 1.00 89.88 71 ASP A CA 1
ATOM 528 C C . ASP A 1 71 ? -9.055 5.699 25.519 1.00 89.88 71 ASP A C 1
ATOM 530 O O . ASP A 1 71 ? -10.053 6.427 25.582 1.00 89.88 71 ASP A O 1
ATOM 534 N N . ASP A 1 72 ? -8.146 5.839 24.550 1.00 90.69 72 ASP A N 1
ATOM 535 C CA . ASP A 1 72 ? -8.255 6.848 23.494 1.00 90.69 72 ASP A CA 1
ATOM 536 C C . ASP A 1 72 ? -9.431 6.563 22.549 1.00 90.69 72 ASP A C 1
ATOM 538 O O . ASP A 1 72 ? -9.968 7.490 21.936 1.00 90.69 72 ASP A O 1
ATOM 542 N N . MET A 1 73 ? -9.907 5.309 22.476 1.00 90.00 73 MET A N 1
ATOM 543 C CA . MET A 1 73 ? -11.013 4.908 21.594 1.00 90.00 73 MET A CA 1
ATOM 544 C C . MET A 1 73 ? -12.313 5.653 21.914 1.00 90.00 73 MET A C 1
ATOM 546 O O . MET A 1 73 ? -13.143 5.893 21.035 1.00 90.00 73 MET A O 1
ATOM 550 N N . LYS A 1 74 ? -12.489 6.077 23.171 1.00 84.31 74 LYS A N 1
ATOM 551 C CA . LYS A 1 74 ? -13.658 6.851 23.619 1.00 84.31 74 LYS A CA 1
ATOM 552 C C . LYS A 1 74 ? -13.626 8.289 23.090 1.00 84.31 74 LYS A C 1
ATOM 554 O O . LYS A 1 74 ? -14.678 8.909 22.944 1.00 84.31 74 LYS A O 1
ATOM 559 N N . ASN A 1 75 ? -12.442 8.805 22.759 1.00 89.12 75 ASN A N 1
ATOM 560 C CA . ASN A 1 75 ? -12.199 10.201 22.388 1.00 89.12 75 ASN A CA 1
ATOM 561 C C . ASN A 1 75 ? -11.852 10.382 20.904 1.00 89.12 75 ASN A C 1
ATOM 563 O O . ASN A 1 75 ? -11.343 11.431 20.509 1.00 89.12 75 ASN A O 1
ATOM 567 N N . LEU A 1 76 ? -12.157 9.383 20.075 1.00 94.75 76 LEU A N 1
ATOM 568 C CA . LEU A 1 76 ? -11.921 9.458 18.640 1.00 94.75 76 LEU A CA 1
ATOM 569 C C . LEU A 1 76 ? -12.739 10.568 17.971 1.00 94.75 76 LEU A C 1
ATOM 571 O O . LEU A 1 76 ? -13.822 10.954 18.430 1.00 94.75 76 LEU A O 1
ATOM 575 N N . VAL A 1 77 ? -12.206 11.032 16.844 1.00 96.06 77 VAL A N 1
ATOM 576 C CA . VAL A 1 77 ? -12.883 11.892 15.873 1.00 96.06 77 VAL A CA 1
ATOM 577 C C . VAL A 1 77 ? -12.969 11.191 14.523 1.00 96.06 77 VAL A C 1
ATOM 579 O O . VAL A 1 77 ? -12.070 10.439 14.132 1.00 96.06 77 VAL A O 1
ATOM 582 N N . VAL A 1 78 ? -14.047 11.457 13.790 1.00 97.75 78 VAL A N 1
ATOM 583 C CA . VAL A 1 78 ? -14.227 10.965 12.422 1.00 97.75 78 VAL A CA 1
ATOM 584 C C . VAL A 1 78 ? -13.745 12.030 11.447 1.00 97.75 78 VAL A C 1
ATOM 586 O O . VAL A 1 78 ? -14.303 13.124 11.370 1.00 97.75 78 VAL A O 1
ATOM 589 N N . LEU A 1 79 ? -12.727 11.685 10.662 1.00 97.81 79 LEU A N 1
ATOM 590 C CA . LEU A 1 79 ? -12.200 12.507 9.579 1.00 97.81 79 LEU A CA 1
ATOM 591 C C . LEU A 1 79 ? -12.621 11.891 8.239 1.00 97.81 79 LEU A C 1
ATOM 593 O O . LEU A 1 79 ? -12.109 10.848 7.811 1.00 97.81 79 LEU A O 1
ATOM 597 N N . VAL A 1 80 ? -13.589 12.523 7.583 1.00 97.38 80 VAL A N 1
ATOM 598 C CA . VAL A 1 80 ? -14.164 12.049 6.323 1.00 97.38 80 VAL A CA 1
ATOM 599 C C . VAL A 1 80 ? -13.209 12.373 5.167 1.00 97.38 80 VAL A C 1
ATOM 601 O O . VAL A 1 80 ? -12.925 13.552 4.933 1.00 97.38 80 VAL A O 1
ATOM 604 N N . PRO A 1 81 ? -12.701 11.363 4.434 1.00 94.00 81 PRO A N 1
ATOM 605 C CA . PRO A 1 81 ? -11.848 11.595 3.277 1.00 94.00 81 PRO A CA 1
ATOM 606 C C . PRO A 1 81 ? -12.702 12.076 2.098 1.00 94.00 81 PRO A C 1
ATOM 608 O O . PRO A 1 81 ? -13.466 11.309 1.517 1.00 94.00 81 PRO A O 1
ATOM 611 N N . ALA A 1 82 ? -12.574 13.351 1.746 1.00 95.19 82 ALA A N 1
ATOM 612 C CA . ALA A 1 82 ? -13.189 13.933 0.560 1.00 95.19 82 ALA A CA 1
ATOM 613 C C . ALA A 1 82 ? -12.274 15.018 -0.013 1.00 95.19 82 ALA A C 1
ATOM 615 O O . ALA A 1 82 ? -11.549 15.682 0.725 1.00 95.19 82 ALA A O 1
ATOM 616 N N . ASP A 1 83 ? -12.323 15.213 -1.325 1.00 92.06 83 ASP A N 1
ATOM 617 C CA . ASP A 1 83 ? -11.658 16.320 -2.010 1.00 92.06 83 ASP A CA 1
ATOM 618 C C . ASP A 1 83 ? -12.698 17.333 -2.545 1.00 92.06 83 ASP A C 1
ATOM 620 O O . ASP A 1 83 ? -13.876 16.990 -2.702 1.00 92.06 83 ASP A O 1
ATOM 624 N N . PRO A 1 84 ? -12.308 18.576 -2.894 1.00 91.56 84 PRO A N 1
ATOM 625 C CA . PRO A 1 84 ? -13.275 19.578 -3.344 1.00 91.56 84 PRO A CA 1
ATOM 626 C C . PRO A 1 84 ? -14.074 19.191 -4.600 1.00 91.56 84 PRO A C 1
ATOM 628 O O . PRO A 1 84 ? -15.162 19.723 -4.811 1.00 91.56 84 PRO A O 1
ATOM 631 N N . GLN A 1 85 ? -13.551 18.323 -5.477 1.00 92.38 85 GLN A N 1
ATOM 632 C CA . GLN A 1 85 ? -14.304 17.846 -6.641 1.00 92.38 85 GLN A CA 1
ATOM 633 C C . GLN A 1 85 ? -15.416 16.897 -6.202 1.00 92.38 85 GLN A C 1
ATOM 635 O O . GLN A 1 85 ? -16.559 17.124 -6.604 1.00 92.38 85 GLN A O 1
ATOM 640 N N . SER A 1 86 ? -15.121 15.924 -5.335 1.00 95.25 86 SER A N 1
ATOM 641 C CA . SER A 1 86 ? -16.122 14.963 -4.850 1.00 95.25 86 SER A CA 1
ATOM 642 C C . SER A 1 86 ? -17.282 15.587 -4.066 1.00 95.25 86 SER A C 1
ATOM 644 O O . SER A 1 86 ? -18.375 15.024 -4.027 1.00 95.25 86 SER A O 1
ATOM 646 N N . LEU A 1 87 ? -17.074 16.777 -3.494 1.00 95.94 87 LEU A N 1
ATOM 647 C CA . LEU A 1 87 ? -18.104 17.555 -2.792 1.00 95.94 87 LEU A CA 1
ATOM 648 C C . LEU A 1 87 ? -18.906 18.486 -3.718 1.00 95.94 87 LEU A C 1
ATOM 650 O O . LEU A 1 87 ? -19.835 19.162 -3.278 1.00 95.94 87 LEU A O 1
ATOM 654 N N . SER A 1 88 ? -18.546 18.575 -5.000 1.00 95.88 88 SER A N 1
ATOM 655 C CA . SER A 1 88 ? -19.126 19.561 -5.910 1.00 95.88 88 SER A CA 1
ATOM 656 C C . SER A 1 88 ? -20.401 19.068 -6.598 1.00 95.88 88 SER A C 1
ATOM 658 O O . SER A 1 88 ? -20.491 17.933 -7.070 1.00 95.88 88 SER A O 1
ATOM 660 N N . ARG A 1 89 ? -21.370 19.978 -6.775 1.00 95.19 89 ARG A N 1
ATOM 661 C CA . ARG A 1 89 ? -22.609 19.702 -7.526 1.00 95.19 89 ARG A CA 1
ATOM 662 C C . ARG A 1 89 ? -22.335 19.217 -8.953 1.00 95.19 89 ARG A C 1
ATOM 664 O O . ARG A 1 89 ? -23.034 18.335 -9.436 1.00 95.19 89 ARG A O 1
ATOM 671 N N . ARG A 1 90 ? -21.310 19.762 -9.619 1.00 95.88 90 ARG A N 1
ATOM 672 C CA . ARG A 1 90 ? -20.933 19.361 -10.986 1.00 95.88 90 ARG A CA 1
ATOM 673 C C . ARG A 1 90 ? -20.512 17.890 -11.076 1.00 95.88 90 ARG A C 1
ATOM 675 O O . ARG A 1 90 ? -20.892 17.233 -12.034 1.00 95.88 90 ARG A O 1
ATOM 682 N N . MET A 1 91 ? -19.792 17.365 -10.079 1.00 96.38 91 MET A N 1
ATOM 683 C CA . MET A 1 91 ? -19.421 15.945 -10.063 1.00 96.38 91 MET A CA 1
ATOM 684 C C . MET A 1 91 ? -20.629 15.060 -9.791 1.00 96.38 91 MET A C 1
ATOM 686 O O . MET A 1 91 ? -20.728 13.993 -10.381 1.00 96.38 91 MET A O 1
ATOM 690 N N . LYS A 1 92 ? -21.592 15.535 -8.989 1.00 94.75 92 LYS A N 1
ATOM 691 C CA . LYS A 1 92 ? -22.863 14.828 -8.779 1.00 94.75 92 LYS A CA 1
ATOM 692 C C . LYS A 1 92 ? -23.657 14.691 -10.070 1.00 94.75 92 LYS A C 1
ATOM 694 O O . LYS A 1 92 ? -24.133 13.608 -10.379 1.00 94.75 92 LYS A O 1
ATOM 699 N N . LEU A 1 93 ? -23.768 15.778 -10.831 1.00 94.69 93 LEU A N 1
ATOM 700 C CA . LEU A 1 93 ? -24.434 15.753 -12.132 1.00 94.69 93 LEU A CA 1
ATOM 701 C C . LEU A 1 93 ? -23.694 14.846 -13.120 1.00 94.69 93 LEU A C 1
ATOM 703 O O . LEU A 1 93 ? -24.338 14.100 -13.845 1.00 94.69 93 LEU A O 1
ATOM 707 N N . LEU A 1 94 ? -22.357 14.875 -13.144 1.00 95.00 94 LEU A N 1
ATOM 708 C CA . LEU A 1 94 ? -21.581 13.992 -14.014 1.00 95.00 94 LEU A CA 1
ATOM 709 C C . LEU A 1 94 ? -21.782 12.516 -13.649 1.00 95.00 94 LEU A C 1
ATOM 711 O O . LEU A 1 94 ? -22.106 11.730 -14.528 1.00 95.00 94 LEU A O 1
ATOM 715 N N . GLU A 1 95 ? -21.658 12.159 -12.368 1.00 95.06 95 GLU A N 1
ATOM 716 C CA . GLU A 1 95 ? -21.880 10.795 -11.864 1.00 95.06 95 GLU A CA 1
ATOM 717 C C . GLU A 1 95 ? -23.257 10.255 -12.267 1.00 95.06 95 GLU A C 1
ATOM 719 O O . GLU A 1 95 ? -23.357 9.129 -12.740 1.00 95.06 95 GLU A O 1
ATOM 724 N N . GLN A 1 96 ? -24.304 11.080 -12.169 1.00 92.94 96 GLN A N 1
ATOM 725 C CA . GLN A 1 96 ? -25.669 10.716 -12.569 1.00 92.94 96 GLN A CA 1
ATOM 726 C C . GLN A 1 96 ? -25.828 10.416 -14.064 1.00 92.94 96 GLN A C 1
ATOM 728 O O . GLN A 1 96 ? -26.833 9.827 -14.441 1.00 92.94 96 GLN A O 1
ATOM 733 N N . ASN A 1 97 ? -24.878 10.831 -14.904 1.00 92.75 97 ASN A N 1
ATOM 734 C CA . ASN A 1 97 ? -24.880 10.579 -16.344 1.00 92.75 97 ASN A CA 1
ATOM 735 C C . ASN A 1 97 ? -23.892 9.470 -16.759 1.00 92.75 97 ASN A C 1
ATOM 737 O O . ASN A 1 97 ? -23.796 9.154 -17.945 1.00 92.75 97 ASN A O 1
ATOM 741 N N . LEU A 1 98 ? -23.144 8.885 -15.814 1.00 92.50 98 LEU A N 1
ATOM 742 C CA . LEU A 1 98 ? -22.230 7.773 -16.073 1.00 92.50 98 LEU A CA 1
ATOM 743 C C . LEU A 1 98 ? -22.953 6.437 -15.865 1.00 92.50 98 LEU A C 1
ATOM 745 O O . LEU A 1 98 ? -23.348 6.100 -14.751 1.00 92.50 98 LEU A O 1
ATOM 749 N N . PHE A 1 99 ? -23.083 5.649 -16.934 1.00 88.44 99 PHE A N 1
ATOM 750 C CA . PHE A 1 99 ? -23.787 4.363 -16.921 1.00 88.44 99 PHE A CA 1
ATOM 751 C C . PHE A 1 99 ? -22.946 3.231 -17.526 1.00 88.44 99 PHE A C 1
ATOM 753 O O . PHE A 1 99 ? -21.955 3.461 -18.224 1.00 88.44 99 PHE A O 1
ATOM 760 N N . GLY A 1 100 ? -23.362 1.986 -17.271 1.00 86.56 100 GLY A N 1
ATOM 761 C CA . GLY A 1 100 ? -22.735 0.787 -17.833 1.00 86.56 100 GLY A CA 1
ATOM 762 C C . GLY A 1 100 ? -21.253 0.663 -17.467 1.00 86.56 100 GLY A C 1
ATOM 763 O O . GLY A 1 100 ? -20.862 0.920 -16.331 1.00 86.56 100 GLY A O 1
ATOM 764 N N . GLY A 1 101 ? -20.414 0.305 -18.444 1.00 80.94 101 GLY A N 1
ATOM 765 C CA . GLY A 1 101 ? -18.965 0.132 -18.258 1.00 80.94 101 GLY A CA 1
ATOM 766 C C . GLY A 1 101 ? -18.181 1.414 -17.936 1.00 80.94 101 GLY A C 1
ATOM 767 O O . GLY A 1 101 ? -16.973 1.347 -17.733 1.00 80.94 101 GLY A O 1
ATOM 768 N N . SER A 1 102 ? -18.838 2.576 -17.897 1.00 78.94 102 SER A N 1
ATOM 769 C CA . SER A 1 102 ? -18.244 3.858 -17.493 1.00 78.94 102 SER A CA 1
ATOM 770 C C . SER A 1 102 ? -18.772 4.370 -16.151 1.00 78.94 102 SER A C 1
ATOM 772 O O . SER A 1 102 ? -18.428 5.483 -15.757 1.00 78.94 102 SER A O 1
ATOM 774 N N . ALA A 1 103 ? -19.598 3.588 -15.446 1.00 86.75 103 ALA A N 1
ATOM 775 C CA . ALA A 1 103 ? -20.093 3.946 -14.123 1.00 86.75 103 ALA A CA 1
ATOM 776 C C . ALA A 1 103 ? -18.927 4.052 -13.127 1.00 86.75 103 ALA A C 1
ATOM 778 O O . ALA A 1 103 ? -18.248 3.070 -12.826 1.00 86.75 103 ALA A O 1
ATOM 779 N N . VAL A 1 104 ? -18.697 5.259 -12.611 1.00 89.88 104 VAL A N 1
ATOM 780 C CA . VAL A 1 104 ? -17.665 5.548 -11.610 1.00 89.88 104 VAL A CA 1
ATOM 781 C C . VAL A 1 104 ? -18.265 6.467 -10.556 1.00 89.88 104 VAL A C 1
ATOM 783 O O . VAL A 1 104 ? -18.958 7.428 -10.886 1.00 89.88 104 VAL A O 1
ATOM 786 N N . ARG A 1 105 ? -17.975 6.190 -9.281 1.00 91.12 105 ARG A N 1
ATOM 787 C CA . ARG A 1 105 ? -18.360 7.064 -8.171 1.00 91.12 105 ARG A CA 1
ATOM 788 C C . ARG A 1 105 ? -17.425 8.268 -8.123 1.00 91.12 105 ARG A C 1
ATOM 790 O O . ARG A 1 105 ? -16.236 8.125 -7.849 1.00 91.12 105 ARG A O 1
ATOM 797 N N . LEU A 1 106 ? -17.971 9.445 -8.387 1.00 94.44 106 LEU A N 1
ATOM 798 C CA . LEU A 1 106 ? -17.265 10.723 -8.366 1.00 94.44 106 LEU A CA 1
ATOM 799 C C . LEU A 1 106 ? -17.605 11.552 -7.131 1.00 94.44 106 LEU A C 1
ATOM 801 O O . LEU A 1 106 ? -16.891 12.510 -6.844 1.00 94.44 106 LEU A O 1
ATOM 805 N N . THR A 1 107 ? -18.683 11.227 -6.412 1.00 96.25 107 THR A N 1
ATOM 806 C CA . THR A 1 107 ? -19.164 12.026 -5.285 1.00 96.25 107 THR A CA 1
ATOM 807 C C . THR A 1 107 ? -19.128 11.323 -3.940 1.00 96.25 107 THR A C 1
ATOM 809 O O . THR A 1 107 ? -19.335 10.111 -3.805 1.00 96.25 107 THR A O 1
ATOM 812 N N . VAL A 1 108 ? -18.903 12.140 -2.910 1.00 95.62 108 VAL A N 1
ATOM 813 C CA . VAL A 1 108 ? -18.925 11.729 -1.508 1.00 95.62 108 VAL A CA 1
ATOM 814 C C . VAL A 1 108 ? -20.008 12.520 -0.781 1.00 95.62 108 VAL A C 1
ATOM 816 O O . VAL A 1 108 ? -19.942 13.742 -0.669 1.00 95.62 108 VAL A O 1
ATOM 819 N N . ASN A 1 109 ? -21.000 11.813 -0.235 1.00 95.44 109 ASN A N 1
ATOM 820 C CA . ASN A 1 109 ? -21.907 12.387 0.754 1.00 95.44 109 ASN A CA 1
ATOM 821 C C . ASN A 1 109 ? -21.210 12.362 2.120 1.00 95.44 109 ASN A C 1
ATOM 823 O O . ASN A 1 109 ? -21.305 11.379 2.857 1.00 95.44 109 ASN A O 1
ATOM 827 N N . ALA A 1 110 ? -20.463 13.426 2.422 1.00 96.19 110 ALA A N 1
ATOM 828 C CA . ALA A 1 110 ? -19.621 13.481 3.613 1.00 96.19 110 ALA A CA 1
ATOM 829 C C . ALA A 1 110 ? -20.425 13.408 4.919 1.00 96.19 110 ALA A C 1
ATOM 831 O O . ALA A 1 110 ? -19.978 12.769 5.867 1.00 96.19 110 ALA A O 1
ATOM 832 N N . THR A 1 111 ? -21.623 14.000 4.953 1.00 96.00 111 THR A N 1
ATOM 833 C CA . THR A 1 111 ? -22.517 13.934 6.116 1.00 96.00 111 THR A CA 1
ATOM 834 C C . THR A 1 111 ? -22.969 12.503 6.375 1.00 96.00 111 THR A C 1
ATOM 836 O O . THR A 1 111 ? -22.773 12.003 7.477 1.00 96.00 111 THR A O 1
ATOM 839 N N . ALA A 1 112 ? -23.498 11.814 5.358 1.00 96.25 112 ALA A N 1
ATOM 840 C CA . ALA A 1 112 ? -23.965 10.436 5.518 1.00 96.25 112 ALA A CA 1
ATOM 841 C C . ALA A 1 112 ? -22.822 9.479 5.887 1.00 96.25 112 ALA A C 1
ATOM 843 O O . ALA A 1 112 ? -22.977 8.650 6.778 1.00 96.25 112 ALA A O 1
ATOM 844 N N . LEU A 1 113 ? -21.654 9.620 5.249 1.00 96.06 113 LEU A N 1
ATOM 845 C CA . LEU A 1 113 ? -20.478 8.814 5.583 1.00 96.06 113 LEU A CA 1
ATOM 846 C C . LEU A 1 113 ? -19.988 9.086 7.013 1.00 96.06 113 LEU A C 1
ATOM 848 O O . LEU A 1 113 ? -19.607 8.156 7.717 1.00 96.06 113 LEU A O 1
ATOM 852 N N . GLY A 1 114 ? -20.025 10.346 7.450 1.00 97.25 114 GLY A N 1
ATOM 853 C CA . GLY A 1 114 ? -19.720 10.733 8.822 1.00 97.25 114 GLY A CA 1
ATOM 854 C C . GLY A 1 114 ? -20.666 10.091 9.836 1.00 97.25 114 GLY A C 1
ATOM 855 O O . GLY A 1 114 ? -20.197 9.510 10.809 1.00 97.25 114 GLY A O 1
ATOM 856 N N . SER A 1 115 ? -21.977 10.132 9.584 1.00 96.56 115 SER A N 1
ATOM 857 C CA . SER A 1 115 ? -22.987 9.489 10.435 1.00 96.56 115 SER A CA 1
ATOM 858 C C . SER A 1 115 ? -22.777 7.978 10.537 1.00 96.56 115 SER A C 1
ATOM 860 O O . SER A 1 115 ? -22.684 7.462 11.646 1.00 96.56 115 SER A O 1
ATOM 862 N N . LEU A 1 116 ? -22.591 7.292 9.403 1.00 96.56 116 LEU A N 1
ATOM 863 C CA . LEU A 1 116 ? -22.306 5.852 9.373 1.00 96.56 116 LEU A CA 1
ATOM 864 C C . LEU A 1 116 ? -21.031 5.501 10.149 1.00 96.56 116 LEU A C 1
ATOM 866 O O . LEU A 1 116 ? -20.986 4.512 10.876 1.00 96.56 116 LEU A O 1
ATOM 870 N N . ALA A 1 117 ? -19.988 6.323 10.017 1.00 97.06 117 ALA A N 1
ATOM 871 C CA . ALA A 1 117 ? -18.754 6.119 10.760 1.00 97.06 117 ALA A CA 1
ATOM 872 C C . ALA A 1 117 ? -18.961 6.293 12.269 1.00 97.06 117 ALA A C 1
ATOM 874 O O . ALA A 1 117 ? -18.430 5.497 13.031 1.00 97.06 117 ALA A O 1
ATOM 875 N N . VAL A 1 118 ? -19.735 7.293 12.705 1.00 96.88 118 VAL A N 1
ATOM 876 C CA . VAL A 1 118 ? -20.056 7.500 14.128 1.00 96.88 118 VAL A CA 1
ATOM 877 C C . VAL A 1 118 ? -20.864 6.336 14.693 1.00 96.88 118 VAL A C 1
ATOM 879 O O . VAL A 1 118 ? -20.584 5.898 15.807 1.00 96.88 118 VAL A O 1
ATOM 882 N N . GLU A 1 119 ? -21.824 5.811 13.932 1.00 96.12 119 GLU A N 1
ATOM 883 C CA . GLU A 1 119 ? -22.616 4.645 14.335 1.00 96.12 119 GLU A CA 1
ATOM 884 C C . GLU A 1 119 ? -21.739 3.421 14.607 1.00 96.12 119 GLU A C 1
ATOM 886 O O . GLU A 1 119 ? -22.016 2.697 15.560 1.00 96.12 119 GLU A O 1
ATOM 891 N N . ALA A 1 120 ? -20.650 3.241 13.853 1.00 96.31 120 ALA A N 1
ATOM 892 C CA . ALA A 1 120 ? -19.694 2.143 14.012 1.00 96.31 120 ALA A CA 1
ATOM 893 C C . ALA A 1 120 ? -18.726 2.295 15.209 1.00 96.31 120 ALA A C 1
ATOM 895 O O . ALA A 1 120 ? -17.962 1.377 15.507 1.00 96.31 120 ALA A O 1
ATOM 896 N N . LEU A 1 121 ? -18.739 3.430 15.919 1.00 95.50 121 LEU A N 1
ATOM 897 C CA . LEU A 1 121 ? -17.876 3.675 17.082 1.00 95.50 121 LEU A CA 1
ATOM 898 C C . LEU A 1 121 ? -18.539 3.250 18.405 1.00 95.50 121 LEU A C 1
ATOM 900 O O . LEU A 1 121 ? -19.770 3.155 18.492 1.00 95.50 121 LEU A O 1
ATOM 904 N N . PRO A 1 122 ? -17.754 3.008 19.476 1.00 92.38 122 PRO A N 1
ATOM 905 C CA . PRO A 1 122 ? -18.279 2.771 20.818 1.00 92.38 122 PRO A CA 1
ATOM 906 C C . PRO A 1 122 ? -19.257 3.868 21.252 1.00 92.38 122 PRO A C 1
ATOM 908 O O . PRO A 1 122 ? -18.989 5.060 21.083 1.00 92.38 122 PRO A O 1
ATOM 911 N N . LYS A 1 123 ? -20.389 3.471 21.849 1.00 87.69 123 LYS A N 1
ATOM 912 C CA . LYS A 1 123 ? -21.348 4.434 22.404 1.00 87.69 123 LYS A CA 1
ATOM 913 C C . LYS A 1 123 ? -20.675 5.236 23.514 1.00 87.69 123 LYS A C 1
ATOM 915 O O . LYS A 1 123 ? -20.022 4.670 24.389 1.00 87.69 123 LYS A O 1
ATOM 920 N N . ARG A 1 124 ? -20.878 6.551 23.511 1.00 84.88 124 ARG A N 1
ATOM 921 C CA . ARG A 1 124 ? -20.332 7.457 24.526 1.00 84.88 124 ARG A CA 1
ATOM 922 C C . ARG A 1 124 ? -21.353 8.529 24.902 1.00 84.88 124 ARG A C 1
ATOM 924 O O . ARG A 1 124 ? -22.328 8.739 24.187 1.00 84.88 124 ARG A O 1
ATOM 931 N N . LYS A 1 125 ? -21.132 9.202 26.036 1.00 77.50 125 LYS A N 1
ATOM 932 C CA . LYS A 1 125 ? -22.048 10.241 26.547 1.00 77.50 125 LYS A CA 1
ATOM 933 C C . LYS A 1 125 ? -22.026 11.525 25.709 1.00 77.50 125 LYS A C 1
ATOM 935 O O . LYS A 1 125 ? -23.014 12.246 25.667 1.00 77.50 125 LYS A O 1
ATOM 940 N N . THR A 1 126 ? -20.895 11.826 25.079 1.00 84.38 126 THR A N 1
ATOM 941 C CA . THR A 1 126 ? -20.677 13.043 24.289 1.00 84.38 126 THR A CA 1
ATOM 942 C C . THR A 1 126 ? -20.822 12.772 22.792 1.00 84.38 126 THR A C 1
ATOM 944 O O . THR A 1 126 ? -20.500 11.691 22.311 1.00 84.38 126 THR A O 1
ATOM 947 N N . SER A 1 127 ? -21.257 13.759 22.011 1.00 88.94 127 SER A N 1
ATOM 948 C CA . SER A 1 127 ? -21.298 13.611 20.548 1.00 88.94 127 SER A CA 1
ATOM 949 C C . SER A 1 127 ? -19.891 13.433 19.970 1.00 88.94 127 SER A C 1
ATOM 951 O O . SER A 1 127 ? -18.968 14.120 20.412 1.00 88.94 127 SER A O 1
ATOM 953 N N . THR A 1 128 ? -19.714 12.518 19.013 1.00 93.75 128 THR A N 1
ATOM 954 C CA . THR A 1 128 ? -18.452 12.312 18.283 1.00 93.75 128 THR A CA 1
ATOM 955 C C . THR A 1 128 ? -18.243 13.407 17.241 1.00 93.75 128 THR A C 1
ATOM 957 O O . THR A 1 128 ? -19.074 13.535 16.343 1.00 93.75 128 THR A O 1
ATOM 960 N N . PRO A 1 129 ? -17.140 14.183 17.304 1.00 94.88 129 PRO A N 1
ATOM 961 C CA . PRO A 1 129 ? -16.825 15.149 16.268 1.00 94.88 129 PRO A CA 1
ATOM 962 C C . PRO A 1 129 ? -16.649 14.473 14.912 1.00 94.88 129 PRO A C 1
ATOM 964 O O . PRO A 1 129 ? -15.943 13.468 14.782 1.00 94.88 129 PRO A O 1
ATOM 967 N N . VAL A 1 130 ? -17.264 15.079 13.902 1.00 96.75 130 VAL A N 1
ATOM 968 C CA . VAL A 1 130 ? -17.117 14.713 12.497 1.00 96.75 130 VAL A CA 1
ATOM 969 C C . VAL A 1 130 ? -16.585 15.932 11.760 1.00 96.75 130 VAL A C 1
ATOM 971 O O . VAL A 1 130 ? -17.166 17.013 11.842 1.00 96.75 130 VAL A O 1
ATOM 974 N N . ALA A 1 131 ? -15.494 15.756 11.026 1.00 96.62 131 ALA A N 1
ATOM 975 C CA . ALA A 1 131 ? -14.904 16.798 10.199 1.00 96.62 131 ALA A CA 1
ATOM 976 C C . ALA A 1 131 ? -14.418 16.227 8.867 1.00 96.62 131 ALA A C 1
ATOM 978 O O . ALA A 1 131 ? -14.252 15.018 8.702 1.00 96.62 131 ALA A O 1
ATOM 979 N N . LEU A 1 132 ? -14.168 17.107 7.899 1.00 96.38 132 LEU A N 1
ATOM 980 C CA . LEU A 1 132 ? -13.437 16.723 6.698 1.00 96.38 132 LEU A CA 1
ATOM 981 C C . LEU A 1 132 ? -11.971 16.494 7.057 1.00 96.38 132 LEU A C 1
ATOM 983 O O . LEU A 1 132 ? -11.377 17.258 7.818 1.00 96.38 132 LEU A O 1
ATOM 987 N N . TRP A 1 133 ? -11.369 15.461 6.479 1.00 95.81 133 TRP A N 1
ATOM 988 C CA . TRP A 1 133 ? -9.926 15.305 6.555 1.00 95.81 133 TRP A CA 1
ATOM 989 C C . TRP A 1 133 ? -9.261 16.408 5.724 1.00 95.81 133 TRP A C 1
ATOM 991 O O . TRP A 1 133 ? -9.569 16.560 4.544 1.00 95.81 133 TRP A O 1
ATOM 1001 N N . SER A 1 134 ? -8.364 17.192 6.325 1.00 93.69 134 SER A N 1
ATOM 1002 C CA . SER A 1 134 ? -7.737 18.339 5.653 1.00 93.69 134 SER A CA 1
ATOM 1003 C C . SER A 1 134 ? -6.735 17.934 4.568 1.00 93.69 134 SER A C 1
ATOM 1005 O O . SER A 1 134 ? -6.539 18.675 3.604 1.00 93.69 134 SER A O 1
ATOM 1007 N N . PHE A 1 135 ? -6.143 16.741 4.675 1.00 91.94 135 PHE A N 1
ATOM 1008 C CA . PHE A 1 135 ? -5.034 16.309 3.824 1.00 91.94 135 PHE A CA 1
ATOM 1009 C C . PHE A 1 135 ? -5.327 16.384 2.309 1.00 91.94 135 PHE A C 1
ATOM 1011 O O . PHE A 1 135 ? -4.526 16.993 1.596 1.00 91.94 135 PHE A O 1
ATOM 1018 N N . PRO A 1 136 ? -6.471 15.898 1.772 1.00 92.56 136 PRO A N 1
ATOM 1019 C CA . PRO A 1 136 ? -6.795 16.069 0.349 1.00 92.56 136 PRO A CA 1
ATOM 1020 C C . PRO A 1 136 ? -6.831 17.535 -0.123 1.00 92.56 136 PRO A C 1
ATOM 1022 O O . PRO A 1 136 ? -6.457 17.839 -1.259 1.00 92.56 136 PRO A O 1
ATOM 1025 N N . PHE A 1 137 ? -7.249 18.465 0.740 1.00 91.94 137 PHE A N 1
ATOM 1026 C CA . PHE A 1 137 ? -7.285 19.898 0.432 1.00 91.94 137 PHE A CA 1
ATOM 1027 C C . PHE A 1 137 ? -5.880 20.505 0.431 1.00 91.94 137 PHE A C 1
ATOM 1029 O O . PHE A 1 137 ? -5.549 21.298 -0.454 1.00 91.94 137 PHE A O 1
ATOM 1036 N N . GLU A 1 138 ? -5.044 20.114 1.392 1.00 89.62 138 GLU A N 1
ATOM 1037 C CA . GLU A 1 138 ? -3.646 20.541 1.491 1.00 89.62 138 GLU A CA 1
ATOM 1038 C C . GLU A 1 138 ? -2.829 20.073 0.284 1.00 89.62 138 GLU A C 1
ATOM 1040 O O . GLU A 1 138 ? -2.137 20.882 -0.339 1.00 89.62 138 GLU A O 1
ATOM 1045 N N . VAL A 1 139 ? -2.961 18.798 -0.099 1.00 87.31 139 VAL A N 1
ATOM 1046 C CA . VAL A 1 139 ? -2.303 18.229 -1.287 1.00 87.31 139 VAL A CA 1
ATOM 1047 C C . VAL A 1 139 ? -2.697 19.010 -2.535 1.00 87.31 139 VAL A C 1
ATOM 1049 O O . VAL A 1 139 ? -1.833 19.455 -3.294 1.00 87.31 139 VAL A O 1
ATOM 1052 N N . ARG A 1 140 ? -3.996 19.266 -2.720 1.00 85.69 140 ARG A N 1
ATOM 1053 C CA . ARG A 1 140 ? -4.472 20.033 -3.873 1.00 85.69 140 ARG A CA 1
ATOM 1054 C C . ARG A 1 140 ? -3.949 21.465 -3.882 1.00 85.69 140 ARG A C 1
ATOM 1056 O O . ARG A 1 140 ? -3.595 21.969 -4.947 1.00 85.69 140 ARG A O 1
ATOM 1063 N N . ARG A 1 141 ? -3.890 22.127 -2.723 1.00 85.88 141 ARG A N 1
ATOM 1064 C CA . ARG A 1 141 ? -3.310 23.472 -2.611 1.00 85.88 141 ARG A CA 1
ATOM 1065 C C . ARG A 1 141 ? -1.849 23.462 -3.063 1.00 85.88 141 ARG A C 1
ATOM 1067 O O . ARG A 1 141 ? -1.481 24.307 -3.869 1.00 85.88 141 ARG A O 1
ATOM 1074 N N . ARG A 1 142 ? -1.050 22.485 -2.621 1.00 82.69 142 ARG A N 1
ATOM 1075 C CA . ARG A 1 142 ? 0.358 22.340 -3.040 1.00 82.69 142 ARG A CA 1
ATOM 1076 C C . ARG A 1 142 ? 0.493 22.130 -4.550 1.00 82.69 142 ARG A C 1
ATOM 1078 O O . ARG A 1 142 ? 1.351 22.746 -5.171 1.00 82.69 142 ARG A O 1
ATOM 1085 N N . TRP A 1 143 ? -0.386 21.333 -5.156 1.00 77.12 143 TRP A N 1
ATOM 1086 C CA . TRP A 1 143 ? -0.392 21.137 -6.611 1.00 77.12 143 TRP A CA 1
ATOM 1087 C C . TRP A 1 143 ? -0.726 22.418 -7.382 1.00 77.12 143 TRP A C 1
ATOM 1089 O O . TRP A 1 143 ? -0.093 22.710 -8.394 1.00 77.12 143 TRP A O 1
ATOM 1099 N N . LEU A 1 144 ? -1.696 23.207 -6.905 1.00 81.12 144 LEU A N 1
ATOM 1100 C CA . LEU A 1 144 ? -2.083 24.469 -7.548 1.00 81.12 144 LEU A CA 1
ATOM 1101 C C . LEU A 1 144 ? -0.976 25.525 -7.506 1.00 81.12 144 LEU A C 1
ATOM 1103 O O . LEU A 1 144 ? -0.873 26.324 -8.432 1.00 81.12 144 LEU A O 1
ATOM 1107 N N . VAL A 1 145 ? -0.135 25.502 -6.471 1.00 82.69 145 VAL A N 1
ATOM 1108 C CA . VAL A 1 145 ? 1.020 26.404 -6.342 1.00 82.69 145 VAL A CA 1
ATOM 1109 C C . VAL A 1 145 ? 2.109 26.095 -7.387 1.00 82.69 145 VAL A C 1
ATOM 1111 O O . VAL A 1 145 ? 3.019 26.898 -7.555 1.00 82.69 145 VAL A O 1
ATOM 1114 N N . LYS A 1 146 ? 1.989 24.991 -8.154 1.00 75.50 146 LYS A N 1
ATOM 1115 C CA . LYS A 1 146 ? 2.961 24.556 -9.177 1.00 75.50 146 LYS A CA 1
ATOM 1116 C C . LYS A 1 146 ? 4.392 24.598 -8.648 1.00 75.50 146 LYS A C 1
ATOM 1118 O O . LYS A 1 146 ? 5.294 25.101 -9.315 1.00 75.50 146 LYS A O 1
ATOM 1123 N N . ASP A 1 147 ? 4.577 24.088 -7.436 1.00 79.19 147 ASP A N 1
ATOM 1124 C CA . ASP A 1 147 ? 5.889 24.025 -6.810 1.00 79.19 147 ASP A CA 1
ATOM 1125 C C . ASP A 1 147 ? 6.871 23.316 -7.758 1.00 79.19 147 ASP A C 1
ATOM 1127 O O . ASP A 1 147 ? 6.705 22.138 -8.093 1.00 79.19 147 ASP A O 1
ATOM 1131 N N . GLY A 1 148 ? 7.869 24.065 -8.237 1.00 81.06 148 GLY A N 1
ATOM 1132 C CA . GLY A 1 148 ? 8.825 23.586 -9.228 1.00 81.06 148 GLY A CA 1
ATOM 1133 C C . GLY A 1 148 ? 9.621 22.379 -8.735 1.00 81.06 148 GLY A C 1
ATOM 1134 O O . GLY A 1 148 ? 9.949 21.505 -9.538 1.00 81.06 148 GLY A O 1
ATOM 1135 N N . ALA A 1 149 ? 9.868 22.274 -7.424 1.00 84.69 149 ALA A N 1
ATOM 1136 C CA . ALA A 1 149 ? 10.539 21.118 -6.839 1.00 84.69 149 ALA A CA 1
ATOM 1137 C C . ALA A 1 149 ? 9.657 19.865 -6.915 1.00 84.69 149 ALA A C 1
ATOM 1139 O O . ALA A 1 149 ? 10.139 18.796 -7.288 1.00 84.69 149 ALA A O 1
ATOM 1140 N N . VAL A 1 150 ? 8.354 20.001 -6.644 1.00 82.69 150 VAL A N 1
ATOM 1141 C CA . VAL A 1 150 ? 7.387 18.895 -6.750 1.00 82.69 150 VAL A CA 1
ATOM 1142 C C . VAL A 1 150 ? 7.216 18.455 -8.202 1.00 82.69 150 VAL A C 1
ATOM 1144 O O . VAL A 1 150 ? 7.230 17.259 -8.482 1.00 82.69 150 VAL A O 1
ATOM 1147 N N . LEU A 1 151 ? 7.090 19.399 -9.139 1.00 83.12 151 LEU A N 1
ATOM 1148 C CA . LEU A 1 151 ? 6.967 19.081 -10.566 1.00 83.12 151 LEU A CA 1
ATOM 1149 C C . LEU A 1 151 ? 8.216 18.380 -11.106 1.00 83.12 151 LEU A C 1
ATOM 1151 O O . LEU A 1 151 ? 8.092 17.415 -11.859 1.00 83.12 151 LEU A O 1
ATOM 1155 N N . LYS A 1 152 ? 9.407 18.824 -10.691 1.00 87.25 152 LYS A N 1
ATOM 1156 C CA . LYS A 1 152 ? 10.666 18.163 -11.040 1.00 87.25 152 LYS A CA 1
ATOM 1157 C C . LYS A 1 152 ? 10.726 16.746 -10.469 1.00 87.25 152 LYS A C 1
ATOM 1159 O O . LYS A 1 152 ? 10.955 15.817 -11.230 1.00 87.25 152 LYS A O 1
ATOM 1164 N N . ALA A 1 153 ? 10.434 16.568 -9.179 1.00 87.50 153 ALA A N 1
ATOM 1165 C CA . ALA A 1 153 ? 10.423 15.248 -8.546 1.00 87.50 153 ALA A CA 1
ATOM 1166 C C . ALA A 1 153 ? 9.427 14.285 -9.220 1.00 87.50 153 ALA A C 1
ATOM 1168 O O . ALA A 1 153 ? 9.756 13.131 -9.473 1.00 87.50 153 ALA A O 1
ATOM 1169 N N . LEU A 1 154 ? 8.232 14.769 -9.579 1.00 85.50 154 LEU A N 1
ATOM 1170 C CA . LEU A 1 154 ? 7.245 13.987 -10.333 1.00 85.50 154 LEU A CA 1
ATOM 1171 C C . LEU A 1 154 ? 7.751 13.605 -11.726 1.00 85.50 154 LEU A C 1
ATOM 1173 O O . LEU A 1 154 ? 7.562 12.469 -12.154 1.00 85.50 154 LEU A O 1
ATOM 1177 N N . SER A 1 155 ? 8.379 14.543 -12.438 1.00 88.12 155 SER A N 1
ATOM 1178 C CA . SER A 1 155 ? 8.971 14.276 -13.750 1.00 88.12 155 SER A CA 1
ATOM 1179 C C . SER A 1 155 ? 10.084 13.232 -13.653 1.00 88.12 155 SER A C 1
ATOM 1181 O O . SER A 1 155 ? 10.138 12.320 -14.477 1.00 88.12 155 SER A O 1
ATOM 1183 N N . ASP A 1 156 ? 10.943 13.341 -12.641 1.00 88.81 156 ASP A N 1
ATOM 1184 C CA . ASP A 1 156 ? 12.062 12.426 -12.421 1.00 88.81 156 ASP A CA 1
ATOM 1185 C C . ASP A 1 156 ? 11.578 11.011 -12.058 1.00 88.81 156 ASP A C 1
ATOM 1187 O O . ASP A 1 156 ? 12.131 10.035 -12.567 1.00 88.81 156 ASP A O 1
ATOM 1191 N N . GLU A 1 157 ? 10.507 10.884 -11.265 1.00 88.00 157 GLU A N 1
ATOM 1192 C CA . GLU A 1 157 ? 9.915 9.585 -10.908 1.00 88.00 157 GLU A CA 1
ATOM 1193 C C . GLU A 1 157 ? 9.159 8.947 -12.087 1.00 88.00 157 GLU A C 1
ATOM 1195 O O . GLU A 1 157 ? 9.282 7.753 -12.350 1.00 88.00 157 GLU A O 1
ATOM 1200 N N . LEU A 1 158 ? 8.388 9.733 -12.849 1.00 91.38 158 LEU A N 1
ATOM 1201 C CA . LEU A 1 158 ? 7.520 9.210 -13.915 1.00 91.38 158 LEU A CA 1
ATOM 1202 C C . LEU A 1 158 ? 8.210 9.074 -15.279 1.00 91.38 158 LEU A C 1
ATOM 1204 O O . LEU A 1 158 ? 7.614 8.525 -16.212 1.00 91.38 158 LEU A O 1
ATOM 1208 N N . ARG A 1 159 ? 9.461 9.526 -15.434 1.00 93.12 159 ARG A N 1
ATOM 1209 C CA . ARG A 1 159 ? 10.184 9.438 -16.718 1.00 93.12 159 ARG A CA 1
ATOM 1210 C C . ARG A 1 159 ? 10.292 8.005 -17.239 1.00 93.12 159 ARG A C 1
ATOM 1212 O O . ARG A 1 159 ? 10.109 7.784 -18.434 1.00 93.12 159 ARG A O 1
ATOM 1219 N N . VAL A 1 160 ? 10.490 7.024 -16.354 1.00 94.06 160 VAL A N 1
ATOM 1220 C CA . VAL A 1 160 ? 10.587 5.599 -16.722 1.00 94.06 160 VAL A CA 1
ATOM 1221 C C . VAL A 1 160 ? 9.278 5.057 -17.306 1.00 94.06 160 VAL A C 1
ATOM 1223 O O . VAL A 1 160 ? 9.294 4.221 -18.205 1.00 94.06 160 VAL A O 1
ATOM 1226 N N . MET A 1 161 ? 8.132 5.609 -16.891 1.00 94.94 161 MET A N 1
ATOM 1227 C CA . MET A 1 161 ? 6.814 5.262 -17.442 1.00 94.94 161 MET A CA 1
ATOM 1228 C C . MET A 1 161 ? 6.609 5.788 -18.866 1.00 94.94 161 MET A C 1
ATOM 1230 O O . MET A 1 161 ? 5.702 5.344 -19.572 1.00 94.94 161 MET A O 1
ATOM 1234 N N . SER A 1 162 ? 7.430 6.750 -19.285 1.00 93.38 162 SER A N 1
ATOM 1235 C CA . SER A 1 162 ? 7.327 7.411 -20.585 1.00 93.38 162 SER A CA 1
ATOM 1236 C C . SER A 1 162 ? 8.260 6.812 -21.640 1.00 93.38 162 SER A C 1
ATOM 1238 O O . SER A 1 162 ? 8.131 7.167 -22.811 1.00 93.38 162 SER A O 1
ATOM 1240 N N . VAL A 1 163 ? 9.160 5.895 -21.258 1.00 92.50 163 VAL A N 1
ATOM 1241 C CA . VAL A 1 163 ? 10.074 5.207 -22.183 1.00 92.50 163 VAL A CA 1
ATOM 1242 C C . VAL A 1 163 ? 9.268 4.403 -23.198 1.00 92.50 163 VAL A C 1
ATOM 1244 O O . VAL A 1 163 ? 8.361 3.658 -22.832 1.00 92.50 163 VAL A O 1
ATOM 1247 N N . VAL A 1 164 ? 9.595 4.560 -24.480 1.00 91.62 164 VAL A N 1
ATOM 1248 C CA . VAL A 1 164 ? 8.931 3.871 -25.591 1.00 91.62 164 VAL A CA 1
ATOM 1249 C C . VAL A 1 164 ? 9.864 2.807 -26.157 1.00 91.62 164 VAL A C 1
ATOM 1251 O O . VAL A 1 164 ? 11.020 3.091 -26.455 1.00 91.62 164 VAL A O 1
ATOM 1254 N N . VAL A 1 165 ? 9.343 1.597 -26.340 1.00 87.06 165 VAL A N 1
ATOM 1255 C CA . VAL A 1 165 ? 10.044 0.459 -26.944 1.00 87.06 165 VAL A CA 1
ATOM 1256 C C . VAL A 1 165 ? 9.276 -0.009 -28.179 1.00 87.06 165 VAL A C 1
ATOM 1258 O O . VAL A 1 165 ? 8.042 0.018 -28.203 1.00 87.06 165 VAL A O 1
ATOM 1261 N N . GLU A 1 166 ? 10.002 -0.427 -29.215 1.00 83.25 166 GLU A N 1
ATOM 1262 C CA . GLU A 1 166 ? 9.418 -1.071 -30.393 1.00 83.25 166 GLU A CA 1
ATOM 1263 C C . GLU A 1 166 ? 9.216 -2.570 -30.141 1.00 83.25 166 GLU A C 1
ATOM 1265 O O . GLU A 1 166 ? 10.156 -3.311 -29.859 1.00 83.25 166 GLU A O 1
ATOM 1270 N N . GLU A 1 167 ? 7.980 -3.033 -30.288 1.00 71.88 167 GLU A N 1
ATOM 1271 C CA . GLU A 1 167 ? 7.613 -4.442 -30.300 1.00 71.88 167 GLU A CA 1
ATOM 1272 C C . GLU A 1 167 ? 7.419 -4.899 -31.754 1.00 71.88 167 GLU A C 1
ATOM 1274 O O . GLU A 1 167 ? 6.685 -4.281 -32.537 1.00 71.88 167 GLU A O 1
ATOM 1279 N N . LYS A 1 168 ? 8.065 -6.010 -32.128 1.00 64.38 168 LYS A N 1
ATOM 1280 C CA . LYS A 1 168 ? 7.802 -6.677 -33.409 1.00 64.38 168 LYS A CA 1
ATOM 1281 C C . LYS A 1 168 ? 6.444 -7.378 -33.320 1.00 64.38 168 LYS A C 1
ATOM 1283 O O . LYS A 1 168 ? 6.315 -8.396 -32.644 1.00 64.38 168 LYS A O 1
ATOM 1288 N N . GLY A 1 169 ? 5.427 -6.834 -33.986 1.00 57.19 169 GLY A N 1
ATOM 1289 C CA . GLY A 1 169 ? 4.121 -7.480 -34.089 1.00 57.19 169 GLY A CA 1
ATOM 1290 C C . GLY A 1 169 ? 4.157 -8.666 -35.054 1.00 57.19 169 GLY A C 1
ATOM 1291 O O . GLY A 1 169 ? 4.655 -8.536 -36.172 1.00 57.19 169 GLY A O 1
ATOM 1292 N N . ILE A 1 170 ? 3.592 -9.807 -34.648 1.00 49.78 170 ILE A N 1
ATOM 1293 C CA . ILE A 1 170 ? 3.274 -10.911 -35.562 1.00 49.78 170 ILE A CA 1
ATOM 1294 C C . ILE A 1 170 ? 1.825 -10.718 -36.016 1.00 49.78 170 ILE A C 1
ATOM 1296 O O . ILE A 1 170 ? 0.895 -10.889 -35.230 1.00 49.78 170 ILE A O 1
ATOM 1300 N N . VAL A 1 171 ? 1.629 -10.361 -37.285 1.00 48.06 171 VAL A N 1
ATOM 1301 C CA . VAL A 1 171 ? 0.318 -10.382 -37.947 1.00 48.06 171 VAL A CA 1
ATOM 1302 C C . VAL A 1 171 ? 0.373 -11.476 -39.008 1.00 48.06 171 VAL A C 1
ATOM 1304 O O . VAL A 1 171 ? 1.227 -11.420 -39.884 1.00 48.06 171 VAL A O 1
ATOM 1307 N N . ARG A 1 172 ? -0.504 -12.487 -38.889 1.00 50.09 172 ARG A N 1
ATOM 1308 C CA . ARG A 1 172 ? -0.843 -13.511 -39.907 1.00 50.09 172 ARG A CA 1
ATOM 1309 C C . ARG A 1 172 ? 0.192 -13.691 -41.044 1.00 50.09 172 ARG A C 1
ATOM 1311 O O . ARG A 1 172 ? -0.085 -13.355 -42.189 1.00 50.09 172 ARG A O 1
ATOM 1318 N N . GLY A 1 173 ? 1.367 -14.242 -40.736 1.00 52.78 173 GLY A N 1
ATOM 1319 C CA . GLY A 1 173 ? 2.300 -14.762 -41.747 1.00 52.78 173 GLY A CA 1
ATOM 1320 C C . GLY A 1 173 ? 3.050 -13.750 -42.632 1.00 52.78 173 GLY A C 1
ATOM 1321 O O . GLY A 1 173 ? 3.777 -14.193 -43.514 1.00 52.78 173 GLY A O 1
ATOM 1322 N N . LEU A 1 174 ? 2.945 -12.435 -42.405 1.00 45.97 174 LEU A N 1
ATOM 1323 C CA . LEU A 1 174 ? 3.716 -11.406 -43.123 1.00 45.97 174 LEU A CA 1
ATOM 1324 C C . LEU A 1 174 ? 4.360 -10.433 -42.115 1.00 45.97 174 LEU A C 1
ATOM 1326 O O . LEU A 1 174 ? 3.686 -9.883 -41.244 1.00 45.97 174 LEU A O 1
ATOM 1330 N N . SER A 1 175 ? 5.676 -10.218 -42.206 1.00 50.62 175 SER A N 1
ATOM 1331 C CA . SER A 1 175 ? 6.378 -9.140 -41.487 1.00 50.62 175 SER A CA 1
ATOM 1332 C C . SER A 1 175 ? 5.896 -7.777 -42.023 1.00 50.62 175 SER A C 1
ATOM 1334 O O . SER A 1 175 ? 5.593 -7.652 -43.200 1.00 50.62 175 SER A O 1
ATOM 1336 N N . SER A 1 176 ? 5.788 -6.670 -41.287 1.00 50.97 176 SER A N 1
ATOM 1337 C CA . SER A 1 176 ? 6.106 -6.317 -39.904 1.00 50.97 176 SER A CA 1
ATOM 1338 C C . SER A 1 176 ? 5.346 -5.014 -39.606 1.00 50.97 176 SER A C 1
ATOM 1340 O O . SER A 1 176 ? 5.682 -3.971 -40.169 1.00 50.97 176 SER A O 1
ATOM 1342 N N . GLY A 1 177 ? 4.378 -5.026 -38.689 1.00 56.06 177 GLY A N 1
ATOM 1343 C CA . GLY A 1 177 ? 3.926 -3.792 -38.045 1.00 56.06 177 GLY A CA 1
ATOM 1344 C C . GLY A 1 177 ? 4.815 -3.524 -36.833 1.00 56.06 177 GLY A C 1
ATOM 1345 O O . GLY A 1 177 ? 4.752 -4.281 -35.863 1.00 56.06 177 GLY A O 1
ATOM 1346 N N . ARG A 1 178 ? 5.658 -2.485 -36.870 1.00 64.88 178 ARG A N 1
ATOM 1347 C CA . ARG A 1 178 ? 6.334 -2.004 -35.655 1.00 64.88 178 ARG A CA 1
ATOM 1348 C C . ARG A 1 178 ? 5.268 -1.378 -34.767 1.00 64.88 178 ARG A C 1
ATOM 1350 O O . ARG A 1 178 ? 4.656 -0.385 -35.156 1.00 64.88 178 ARG A O 1
ATOM 1357 N N . LYS A 1 179 ? 5.015 -1.967 -33.601 1.00 77.31 179 LYS A N 1
ATOM 1358 C CA . LYS A 1 179 ? 4.110 -1.385 -32.611 1.00 77.31 179 LYS A CA 1
ATOM 1359 C C . LYS A 1 179 ? 4.951 -0.774 -31.507 1.00 77.31 179 LYS A C 1
ATOM 1361 O O . LYS A 1 179 ? 5.790 -1.450 -30.928 1.00 77.31 179 LYS A O 1
ATOM 1366 N N . THR A 1 180 ? 4.735 0.497 -31.209 1.00 86.25 180 THR A N 1
ATOM 1367 C CA . THR A 1 180 ? 5.370 1.134 -30.057 1.00 86.25 180 THR A CA 1
ATOM 1368 C C . THR A 1 180 ? 4.552 0.868 -28.797 1.00 86.25 180 THR A C 1
ATOM 1370 O O . THR A 1 180 ? 3.318 0.843 -28.817 1.00 86.25 180 THR A O 1
ATOM 1373 N N . ILE A 1 181 ? 5.241 0.650 -27.682 1.00 90.69 181 ILE A N 1
ATOM 1374 C CA . ILE A 1 181 ? 4.636 0.463 -26.363 1.00 90.69 181 ILE A CA 1
ATOM 1375 C C . ILE A 1 181 ? 5.444 1.226 -25.316 1.00 90.69 181 ILE A C 1
ATOM 1377 O O . ILE A 1 181 ? 6.656 1.362 -25.445 1.00 90.69 181 ILE A O 1
ATOM 1381 N N . ARG A 1 182 ? 4.774 1.710 -24.265 1.00 95.38 182 ARG A N 1
ATOM 1382 C CA . ARG A 1 182 ? 5.421 2.138 -23.018 1.00 95.38 182 ARG A CA 1
ATOM 1383 C C . ARG A 1 182 ? 5.398 0.957 -22.051 1.00 95.38 182 ARG A C 1
ATOM 1385 O O . ARG A 1 182 ? 4.368 0.758 -21.403 1.00 95.38 182 ARG A O 1
ATOM 1392 N N . PRO A 1 183 ? 6.435 0.103 -22.028 1.00 95.25 183 PRO A N 1
ATOM 1393 C CA . PRO A 1 183 ? 6.326 -1.234 -21.453 1.00 95.25 183 PRO A CA 1
ATOM 1394 C C . PRO A 1 183 ? 6.043 -1.191 -19.950 1.00 95.25 183 PRO A C 1
ATOM 1396 O O . PRO A 1 183 ? 5.148 -1.889 -19.483 1.00 95.25 183 PRO A O 1
ATOM 1399 N N . LEU A 1 184 ? 6.716 -0.302 -19.217 1.00 95.56 184 LEU A N 1
ATOM 1400 C CA . LEU A 1 184 ? 6.553 -0.170 -17.773 1.00 95.56 184 LEU A CA 1
ATOM 1401 C C . LEU A 1 184 ? 5.140 0.325 -17.392 1.00 95.56 184 LEU A C 1
ATOM 1403 O O . LEU A 1 184 ? 4.470 -0.281 -16.556 1.00 95.56 184 LEU A O 1
ATOM 1407 N N . TYR A 1 185 ? 4.633 1.349 -18.091 1.00 95.81 185 TYR A N 1
ATOM 1408 C CA . TYR A 1 185 ? 3.266 1.857 -17.914 1.00 95.81 185 TYR A CA 1
ATOM 1409 C C . TYR A 1 185 ? 2.201 0.811 -18.274 1.00 95.81 185 TYR A C 1
ATOM 1411 O O . TYR A 1 185 ? 1.254 0.588 -17.519 1.00 95.81 185 TYR A O 1
ATOM 1419 N N . ALA A 1 186 ? 2.354 0.153 -19.428 1.00 95.06 186 ALA A N 1
ATOM 1420 C CA . ALA A 1 186 ? 1.415 -0.865 -19.885 1.00 95.06 186 ALA A CA 1
ATOM 1421 C C . ALA A 1 186 ? 1.392 -2.071 -18.939 1.00 95.06 186 ALA A C 1
ATOM 1423 O O . ALA A 1 186 ? 0.312 -2.570 -18.627 1.00 95.06 186 ALA A O 1
ATOM 1424 N N . GLY A 1 187 ? 2.561 -2.510 -18.462 1.00 95.62 187 GLY A N 1
ATOM 1425 C CA . GLY A 1 187 ? 2.680 -3.574 -17.471 1.00 95.62 187 GLY A CA 1
ATOM 1426 C C . GLY A 1 187 ? 1.928 -3.235 -16.191 1.00 95.62 187 GLY A C 1
ATOM 1427 O O . GLY A 1 187 ? 1.071 -4.013 -15.777 1.00 95.62 187 GLY A O 1
ATOM 1428 N N . ARG A 1 188 ? 2.134 -2.027 -15.648 1.00 95.19 188 ARG A N 1
ATOM 1429 C CA . ARG A 1 188 ? 1.483 -1.605 -14.402 1.00 95.19 188 ARG A CA 1
ATOM 1430 C C . ARG A 1 188 ? -0.030 -1.488 -14.522 1.00 95.19 188 ARG A C 1
ATOM 1432 O O . ARG A 1 188 ? -0.756 -1.928 -13.635 1.00 95.19 188 ARG A O 1
ATOM 1439 N N . LEU A 1 189 ? -0.521 -0.947 -15.636 1.00 94.94 189 LEU A N 1
ATOM 1440 C CA . LEU A 1 189 ? -1.959 -0.861 -15.893 1.00 94.94 189 LEU A CA 1
ATOM 1441 C C . LEU A 1 189 ? -2.614 -2.249 -15.980 1.00 94.94 189 LEU A C 1
ATOM 1443 O O . LEU A 1 189 ? -3.714 -2.437 -15.467 1.00 94.94 189 LEU A O 1
ATOM 1447 N N . ARG A 1 190 ? -1.950 -3.206 -16.633 1.00 95.12 190 ARG A N 1
ATOM 1448 C CA . ARG A 1 190 ? -2.438 -4.586 -16.786 1.00 95.12 190 ARG A CA 1
ATOM 1449 C C . ARG A 1 190 ? -2.397 -5.351 -15.471 1.00 95.12 190 ARG A C 1
ATOM 1451 O O . ARG A 1 190 ? -3.355 -6.043 -15.151 1.00 95.12 190 ARG A O 1
ATOM 1458 N N . GLU A 1 191 ? -1.338 -5.177 -14.685 1.00 94.62 191 GLU A N 1
ATOM 1459 C CA . GLU A 1 191 ? -1.223 -5.778 -13.355 1.00 94.62 191 GLU A CA 1
ATOM 1460 C C . GLU A 1 191 ? -2.381 -5.345 -12.451 1.00 94.62 191 GLU A C 1
ATOM 1462 O O . GLU A 1 191 ? -3.061 -6.195 -11.887 1.00 94.62 191 GLU A O 1
ATOM 1467 N N . PHE A 1 192 ? -2.699 -4.045 -12.401 1.00 92.44 192 PHE A N 1
ATOM 1468 C CA . PHE A 1 192 ? -3.839 -3.545 -11.623 1.00 92.44 192 PHE A CA 1
ATOM 1469 C C . PHE A 1 192 ? -5.204 -4.067 -12.090 1.00 92.44 192 PHE A C 1
ATOM 1471 O O . PHE A 1 192 ? -6.168 -4.018 -11.330 1.00 92.44 192 PHE A O 1
ATOM 1478 N N . ARG A 1 193 ? -5.302 -4.566 -13.326 1.00 91.69 193 ARG A N 1
ATOM 1479 C CA . ARG A 1 193 ? -6.507 -5.215 -13.863 1.00 91.69 193 ARG A CA 1
ATOM 1480 C C . ARG A 1 193 ? -6.525 -6.729 -13.640 1.00 91.69 193 ARG A C 1
ATOM 1482 O O . ARG A 1 193 ? -7.495 -7.373 -14.023 1.00 91.69 193 ARG A O 1
ATOM 1489 N N . GLY A 1 194 ? -5.466 -7.302 -13.066 1.00 91.81 194 GLY A N 1
ATOM 1490 C CA . GLY A 1 194 ? -5.288 -8.752 -12.950 1.00 91.81 194 GLY A CA 1
ATOM 1491 C C . GLY A 1 194 ? -4.897 -9.439 -14.267 1.00 91.81 194 GLY A C 1
ATOM 1492 O O . GLY A 1 194 ? -4.897 -10.664 -14.354 1.00 91.81 194 GLY A O 1
ATOM 1493 N N . GLU A 1 195 ? -4.535 -8.683 -15.307 1.00 94.38 195 GLU A N 1
ATOM 1494 C CA . GLU A 1 195 ? -4.158 -9.196 -16.631 1.00 94.38 195 GLU A CA 1
ATOM 1495 C C . GLU A 1 195 ? -2.670 -9.613 -16.654 1.00 94.38 195 GLU A C 1
ATOM 1497 O O . GLU A 1 195 ? -1.841 -9.016 -17.345 1.00 94.38 195 GLU A O 1
ATOM 1502 N N . LEU A 1 196 ? -2.290 -10.623 -15.863 1.00 92.44 196 LEU A N 1
ATOM 1503 C CA . LEU A 1 196 ? -0.875 -10.975 -15.647 1.00 92.44 196 LEU A CA 1
ATOM 1504 C C . LEU A 1 196 ? -0.240 -11.759 -16.812 1.00 92.44 196 LEU A C 1
ATOM 1506 O O . LEU A 1 196 ? 0.882 -11.450 -17.237 1.00 92.44 196 LEU A O 1
ATOM 1510 N N . LYS A 1 197 ? -0.960 -12.753 -17.352 1.00 89.44 197 LYS A N 1
ATOM 1511 C CA . LYS A 1 197 ? -0.466 -13.730 -18.346 1.00 89.44 197 LYS A CA 1
ATOM 1512 C C . LYS A 1 197 ? -0.846 -13.375 -19.789 1.00 89.44 197 LYS A C 1
ATOM 1514 O O . LYS A 1 197 ? -1.692 -12.528 -20.057 1.00 89.44 197 LYS A O 1
ATOM 1519 N N . GLY A 1 198 ? 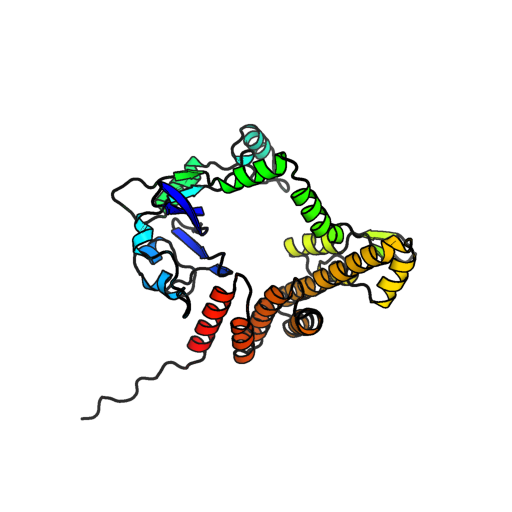-0.229 -14.082 -20.738 1.00 86.19 198 GLY A N 1
ATOM 1520 C CA . GLY A 1 198 ? -0.588 -14.045 -22.156 1.00 86.19 198 GLY A CA 1
ATOM 1521 C C . GLY A 1 198 ? 0.203 -13.036 -23.002 1.00 86.19 198 GLY A C 1
ATOM 1522 O O . GLY A 1 198 ? 1.047 -12.292 -22.497 1.00 86.19 198 GLY A O 1
ATOM 1523 N N . PRO A 1 199 ? -0.065 -12.987 -24.321 1.00 82.50 199 PRO A N 1
ATOM 1524 C CA . PRO A 1 199 ? 0.707 -12.193 -25.282 1.00 82.50 199 PRO A CA 1
ATOM 1525 C C . PRO A 1 199 ? 0.555 -10.679 -25.092 1.00 82.50 199 PRO A C 1
ATOM 1527 O O . PRO A 1 199 ? 1.337 -9.917 -25.661 1.00 82.50 199 PRO A O 1
ATOM 1530 N N . GLN A 1 200 ? -0.439 -10.254 -24.311 1.00 84.56 200 GLN A N 1
ATOM 1531 C CA . GLN A 1 200 ? -0.658 -8.874 -23.888 1.00 84.56 200 GLN A CA 1
ATOM 1532 C C . GLN A 1 200 ? -0.696 -8.747 -22.357 1.00 84.56 200 GLN A C 1
ATOM 1534 O O . GLN A 1 200 ? -1.228 -7.766 -21.861 1.00 84.56 200 GLN A O 1
ATOM 1539 N N . GLY A 1 201 ? -0.145 -9.708 -21.610 1.00 92.50 201 GLY A N 1
ATOM 1540 C CA . GLY A 1 201 ? -0.128 -9.667 -20.146 1.00 92.50 201 GLY A CA 1
ATOM 1541 C C . GLY A 1 201 ? 0.875 -8.663 -19.571 1.00 92.50 201 GLY A C 1
ATOM 1542 O O . GLY A 1 201 ? 1.754 -8.149 -20.280 1.00 92.50 201 GLY A O 1
ATOM 1543 N N . ALA A 1 202 ? 0.757 -8.401 -18.270 1.00 95.75 202 ALA A N 1
ATOM 1544 C CA . ALA A 1 202 ? 1.663 -7.544 -17.511 1.00 95.75 202 ALA A CA 1
ATOM 1545 C C . ALA A 1 202 ? 3.105 -8.069 -17.532 1.00 95.75 202 ALA A C 1
ATOM 1547 O O . ALA A 1 202 ? 4.024 -7.316 -17.855 1.00 95.75 202 ALA A O 1
ATOM 1548 N N . LYS A 1 203 ? 3.310 -9.377 -17.307 1.00 95.44 203 LYS A N 1
ATOM 1549 C CA . LYS A 1 203 ? 4.657 -9.974 -17.245 1.00 95.44 203 LYS A CA 1
ATOM 1550 C C . LYS A 1 203 ? 5.439 -9.790 -18.545 1.00 95.44 203 LYS A C 1
ATOM 1552 O O . LYS A 1 203 ? 6.613 -9.442 -18.516 1.00 95.44 203 LYS A O 1
ATOM 1557 N N . LYS A 1 204 ? 4.784 -9.941 -19.702 1.00 94.38 204 LYS A N 1
ATOM 1558 C CA . LYS A 1 204 ? 5.426 -9.691 -21.004 1.00 94.38 204 LYS A CA 1
ATOM 1559 C C . LYS A 1 204 ? 5.861 -8.231 -21.145 1.00 94.38 204 LYS A C 1
ATOM 1561 O O . LYS A 1 204 ? 6.953 -7.965 -21.635 1.00 94.38 204 LYS A O 1
ATOM 1566 N N . ALA A 1 205 ? 5.020 -7.291 -20.714 1.00 95.44 205 ALA A N 1
ATOM 1567 C CA . ALA A 1 205 ? 5.359 -5.874 -20.754 1.00 95.44 205 ALA A CA 1
ATOM 1568 C C . ALA A 1 205 ? 6.545 -5.554 -19.829 1.00 95.44 205 ALA A C 1
ATOM 1570 O O . ALA A 1 205 ? 7.452 -4.840 -20.242 1.00 95.44 205 ALA A O 1
ATOM 1571 N N . TYR A 1 206 ? 6.610 -6.150 -18.638 1.00 96.81 206 TYR A N 1
ATOM 1572 C CA . TYR A 1 206 ? 7.771 -5.997 -17.761 1.00 96.81 206 TYR A CA 1
ATOM 1573 C C . TYR A 1 206 ? 9.042 -6.640 -18.319 1.00 96.81 206 TYR A C 1
ATOM 1575 O O . TYR A 1 206 ? 10.107 -6.041 -18.227 1.00 96.81 206 TYR A O 1
ATOM 1583 N N . LEU A 1 207 ? 8.955 -7.794 -18.985 1.00 95.19 207 LEU A N 1
ATOM 1584 C CA . LEU A 1 207 ? 10.109 -8.374 -19.682 1.00 95.19 207 LEU A CA 1
ATOM 1585 C C . LEU A 1 207 ? 10.636 -7.445 -20.790 1.00 95.19 207 LEU A C 1
ATOM 1587 O O . LEU A 1 207 ? 11.845 -7.292 -20.928 1.00 95.19 207 LEU A O 1
ATOM 1591 N N . LEU A 1 208 ? 9.753 -6.757 -21.525 1.00 93.88 208 LEU A N 1
ATOM 1592 C CA . LEU A 1 208 ? 10.156 -5.732 -22.502 1.00 93.88 208 LEU A CA 1
ATOM 1593 C C . LEU A 1 208 ? 10.805 -4.500 -21.847 1.00 93.88 208 LEU A C 1
ATOM 1595 O O . LEU A 1 208 ? 11.638 -3.847 -22.469 1.00 93.88 208 LEU A O 1
ATOM 1599 N N . ALA A 1 209 ? 10.444 -4.185 -20.601 1.00 95.56 209 ALA A N 1
ATOM 1600 C CA . ALA A 1 209 ? 11.057 -3.120 -19.806 1.00 95.56 209 ALA A CA 1
ATOM 1601 C C . ALA A 1 209 ? 12.402 -3.531 -19.169 1.00 95.56 209 ALA A C 1
ATOM 1603 O O . ALA A 1 209 ? 12.980 -2.750 -18.418 1.00 95.56 209 ALA A O 1
ATOM 1604 N N . ARG A 1 210 ? 12.928 -4.727 -19.474 1.00 94.69 210 ARG A N 1
ATOM 1605 C CA . ARG A 1 210 ? 14.212 -5.238 -18.963 1.00 94.69 210 ARG A CA 1
ATOM 1606 C C . ARG A 1 210 ? 15.204 -5.518 -20.097 1.00 94.69 210 ARG A C 1
ATOM 1608 O O . ARG A 1 210 ? 15.564 -6.675 -20.318 1.00 94.69 210 ARG A O 1
ATOM 1615 N N . PRO A 1 211 ? 15.652 -4.489 -20.839 1.00 91.88 211 PRO A N 1
ATOM 1616 C CA . PRO A 1 211 ? 16.714 -4.671 -21.822 1.00 91.88 211 PRO A CA 1
ATOM 1617 C C . PRO A 1 211 ? 17.985 -5.220 -21.154 1.00 91.88 211 PRO A C 1
ATOM 1619 O O . PRO A 1 211 ? 18.267 -4.934 -19.988 1.00 91.88 211 PRO A O 1
ATOM 1622 N N . SER A 1 212 ? 18.757 -6.015 -21.897 1.00 92.00 212 SER A N 1
ATOM 1623 C CA . SER A 1 212 ? 20.082 -6.455 -21.452 1.00 92.00 212 SER A CA 1
ATOM 1624 C C . SER A 1 212 ? 21.049 -5.272 -21.383 1.00 92.00 212 SER A C 1
ATOM 1626 O O . SER A 1 212 ? 20.855 -4.266 -22.065 1.00 92.00 212 SER A O 1
ATOM 1628 N N . ASP A 1 213 ? 22.131 -5.402 -20.619 1.00 91.12 213 ASP A N 1
ATOM 1629 C CA . ASP A 1 213 ? 23.106 -4.311 -20.462 1.00 91.12 213 ASP A CA 1
ATOM 1630 C C . ASP A 1 213 ? 23.767 -3.946 -21.800 1.00 91.12 213 ASP A C 1
ATOM 1632 O O . ASP A 1 213 ? 23.981 -2.772 -22.100 1.00 91.12 213 ASP A O 1
ATOM 1636 N N . ALA A 1 214 ? 23.979 -4.942 -22.668 1.00 92.56 214 ALA A N 1
ATOM 1637 C CA . ALA A 1 214 ? 24.425 -4.731 -24.042 1.00 92.56 214 ALA A CA 1
ATOM 1638 C C . ALA A 1 214 ? 23.414 -3.909 -24.865 1.00 92.56 214 ALA A C 1
ATOM 1640 O O . ALA A 1 214 ? 23.804 -2.982 -25.575 1.00 92.56 214 ALA A O 1
ATOM 1641 N N . ALA A 1 215 ? 22.113 -4.197 -24.737 1.00 90.88 215 ALA A N 1
ATOM 1642 C CA . ALA A 1 215 ? 21.070 -3.434 -25.419 1.00 90.88 215 ALA A CA 1
ATOM 1643 C C . ALA A 1 215 ? 20.969 -1.996 -24.880 1.00 90.88 215 ALA A C 1
ATOM 1645 O O . ALA A 1 215 ? 20.810 -1.060 -25.662 1.00 90.88 215 ALA A O 1
ATOM 1646 N N . VAL A 1 216 ? 21.113 -1.793 -23.565 1.00 91.00 216 VAL A N 1
ATOM 1647 C CA . VAL A 1 216 ? 21.162 -0.448 -22.964 1.00 91.00 216 VAL A CA 1
ATOM 1648 C C . VAL A 1 216 ? 22.365 0.336 -23.485 1.00 91.00 216 VAL A C 1
ATOM 1650 O O . VAL A 1 216 ? 22.217 1.507 -23.845 1.00 91.00 216 VAL A O 1
ATOM 1653 N N . ALA A 1 217 ? 23.539 -0.295 -23.581 1.00 91.62 217 ALA A N 1
ATOM 1654 C CA . ALA A 1 217 ? 24.734 0.336 -24.130 1.00 91.62 217 ALA A CA 1
ATOM 1655 C C . ALA A 1 217 ? 24.519 0.789 -25.585 1.00 91.62 217 ALA A C 1
ATOM 1657 O O . ALA A 1 217 ? 24.786 1.949 -25.903 1.00 91.62 217 ALA A O 1
ATOM 1658 N N . GLU A 1 218 ? 23.960 -0.074 -26.438 1.00 91.38 218 GLU A N 1
ATOM 1659 C CA . GLU A 1 218 ? 23.658 0.252 -27.839 1.00 91.38 218 GLU A CA 1
ATOM 1660 C C . GLU A 1 218 ? 22.628 1.389 -27.963 1.00 91.38 218 GLU A C 1
ATOM 1662 O O . GLU A 1 218 ? 22.833 2.347 -28.713 1.00 91.38 218 GLU A O 1
ATOM 1667 N N . LEU A 1 219 ? 21.531 1.326 -27.201 1.00 88.38 219 LEU A N 1
ATOM 1668 C CA . LEU A 1 219 ? 20.494 2.365 -27.195 1.00 88.38 219 LEU A CA 1
ATOM 1669 C C . LEU A 1 219 ? 21.057 3.718 -26.757 1.00 88.38 219 LEU A C 1
ATOM 1671 O O . LEU A 1 219 ? 20.715 4.749 -27.334 1.00 88.38 219 LEU A O 1
ATOM 1675 N N . THR A 1 220 ? 21.953 3.709 -25.772 1.00 91.19 220 THR A N 1
ATOM 1676 C CA . THR A 1 220 ? 22.584 4.917 -25.239 1.00 91.19 220 THR A CA 1
ATOM 1677 C C . THR A 1 220 ? 23.510 5.579 -26.263 1.00 91.19 220 THR A C 1
ATOM 1679 O O . THR A 1 220 ? 23.557 6.806 -26.332 1.00 91.19 220 THR A O 1
ATOM 1682 N N . MET A 1 221 ? 24.199 4.810 -27.116 1.00 91.81 221 MET A N 1
ATOM 1683 C CA . MET A 1 221 ? 25.082 5.363 -28.160 1.00 91.81 221 MET A CA 1
ATOM 1684 C C . MET A 1 221 ? 24.348 6.236 -29.186 1.00 91.81 221 MET A C 1
ATOM 1686 O O . MET A 1 221 ? 24.975 7.084 -29.819 1.00 91.81 221 MET A O 1
ATOM 1690 N N . ARG A 1 222 ? 23.024 6.078 -29.319 1.00 91.06 222 ARG A N 1
ATOM 1691 C CA . ARG A 1 222 ? 22.178 6.888 -30.213 1.00 91.06 222 ARG A CA 1
ATOM 1692 C C . ARG A 1 222 ? 21.998 8.331 -29.728 1.00 91.06 222 ARG A C 1
ATOM 1694 O O . ARG A 1 222 ? 21.505 9.162 -30.485 1.00 91.06 222 ARG A O 1
ATOM 1701 N N . TYR A 1 223 ? 22.388 8.630 -28.488 1.00 91.31 223 TYR A N 1
ATOM 1702 C CA . TYR A 1 223 ? 22.270 9.954 -27.882 1.00 91.31 223 TYR A CA 1
ATOM 1703 C C . TYR A 1 223 ? 23.620 10.699 -27.857 1.00 91.31 223 TYR A C 1
ATOM 1705 O O . TYR A 1 223 ? 24.682 10.064 -27.754 1.00 91.31 223 TYR A O 1
ATOM 1713 N N . PRO A 1 224 ? 23.605 12.049 -27.907 1.00 94.38 224 PRO A N 1
ATOM 1714 C CA . PRO A 1 224 ? 24.801 12.869 -27.721 1.00 94.38 224 PRO A CA 1
ATOM 1715 C C . PRO A 1 224 ? 25.501 12.558 -26.396 1.00 94.38 224 PRO A C 1
ATOM 1717 O O . PRO A 1 224 ? 24.832 12.329 -25.389 1.00 94.38 224 PRO A O 1
ATOM 1720 N N . GLU A 1 225 ? 26.836 12.604 -26.378 1.00 92.25 225 GLU A N 1
ATOM 1721 C CA . GLU A 1 225 ? 27.663 12.254 -25.212 1.00 92.25 225 GLU A CA 1
ATOM 1722 C C . GLU A 1 225 ? 27.200 12.885 -23.882 1.00 92.25 225 GLU A C 1
ATOM 1724 O O . GLU A 1 225 ? 27.055 12.130 -22.918 1.00 92.25 225 GLU A O 1
ATOM 1729 N N . PRO A 1 226 ? 26.824 14.182 -23.820 1.00 94.19 226 PRO A N 1
ATOM 1730 C CA . PRO A 1 226 ? 26.346 14.795 -22.577 1.00 94.19 226 PRO A CA 1
ATOM 1731 C C . PRO A 1 226 ? 25.055 14.181 -22.010 1.00 94.19 226 PRO A C 1
ATOM 1733 O O . PRO A 1 226 ? 24.773 14.329 -20.826 1.00 94.19 226 PRO A O 1
ATOM 1736 N N . GLN A 1 227 ? 24.249 13.512 -22.841 1.00 92.75 227 GLN A N 1
ATOM 1737 C CA . GLN A 1 227 ? 22.959 12.929 -22.452 1.00 92.75 227 GLN A CA 1
ATOM 1738 C C . GLN A 1 227 ? 23.045 11.426 -22.170 1.00 92.75 227 GLN A C 1
ATOM 1740 O O . GLN A 1 227 ? 22.132 10.867 -21.561 1.00 92.75 227 GLN A O 1
ATOM 1745 N N . ARG A 1 228 ? 24.127 10.763 -22.600 1.00 93.62 228 ARG A N 1
ATOM 1746 C CA . ARG A 1 228 ? 24.265 9.299 -22.551 1.00 93.62 228 ARG A CA 1
ATOM 1747 C C . ARG A 1 228 ? 24.073 8.744 -21.147 1.00 93.62 228 ARG A C 1
ATOM 1749 O O . ARG A 1 228 ? 23.291 7.823 -20.955 1.00 93.62 228 ARG A O 1
ATOM 1756 N N . GLU A 1 229 ? 24.736 9.337 -20.164 1.00 93.31 229 GLU A N 1
ATOM 1757 C CA . GLU A 1 229 ? 24.655 8.879 -18.776 1.00 93.31 229 GLU A CA 1
ATOM 1758 C C . GLU A 1 229 ? 23.248 9.065 -18.187 1.00 93.31 229 GLU A C 1
ATOM 1760 O O . GLU A 1 229 ? 22.725 8.182 -17.511 1.00 93.31 229 GLU A O 1
ATOM 1765 N N . THR A 1 230 ? 22.576 10.178 -18.495 1.00 92.12 230 THR A N 1
ATOM 1766 C CA . THR A 1 230 ? 21.189 10.397 -18.063 1.00 92.12 230 THR A CA 1
ATOM 1767 C C . THR A 1 230 ? 20.242 9.367 -18.670 1.00 92.12 230 THR A C 1
ATOM 1769 O O . THR A 1 230 ? 19.389 8.836 -17.961 1.00 92.12 230 THR A O 1
ATOM 1772 N N . VAL A 1 231 ? 20.392 9.069 -19.963 1.00 92.56 231 VAL A N 1
ATOM 1773 C CA . VAL A 1 231 ? 19.573 8.073 -20.666 1.00 92.56 231 VAL A CA 1
ATOM 1774 C C . VAL A 1 231 ? 19.845 6.667 -20.138 1.00 92.56 231 VAL A C 1
ATOM 1776 O O . VAL A 1 231 ? 18.893 5.938 -19.866 1.00 92.56 231 VAL A O 1
ATOM 1779 N N . ARG A 1 232 ? 21.114 6.306 -19.919 1.00 94.50 232 ARG A N 1
ATOM 1780 C CA . ARG A 1 232 ? 21.506 5.027 -19.312 1.00 94.50 232 ARG A CA 1
ATOM 1781 C C . ARG A 1 232 ? 20.792 4.810 -17.978 1.00 94.50 232 ARG A C 1
ATOM 1783 O O . ARG A 1 232 ? 20.097 3.808 -17.834 1.00 94.50 232 ARG A O 1
ATOM 1790 N N . ARG A 1 233 ? 20.847 5.792 -17.070 1.00 93.06 233 ARG A N 1
ATOM 1791 C CA . ARG A 1 233 ? 20.167 5.721 -15.763 1.00 93.06 233 ARG A CA 1
ATOM 1792 C C . ARG A 1 233 ? 18.655 5.543 -15.873 1.00 93.06 233 ARG A C 1
ATOM 1794 O O . ARG A 1 233 ? 18.057 4.910 -15.014 1.00 93.06 233 ARG A O 1
ATOM 1801 N N . ILE A 1 234 ? 18.014 6.100 -16.906 1.00 94.56 234 ILE A N 1
ATOM 1802 C CA . ILE A 1 234 ? 16.574 5.894 -17.142 1.00 94.56 234 ILE A CA 1
ATOM 1803 C C . ILE A 1 234 ? 16.293 4.427 -17.484 1.00 94.56 234 ILE A C 1
ATOM 1805 O O . ILE A 1 234 ? 15.334 3.856 -16.968 1.00 94.56 234 ILE A O 1
ATOM 1809 N N . TYR A 1 235 ? 17.114 3.813 -18.339 1.00 94.62 235 TYR A N 1
ATOM 1810 C CA . TYR A 1 235 ? 16.961 2.402 -18.696 1.00 94.62 235 TYR A CA 1
ATOM 1811 C C . TYR A 1 235 ? 17.295 1.462 -17.535 1.00 94.62 235 TYR A C 1
ATOM 1813 O O . TYR A 1 235 ? 16.574 0.486 -17.337 1.00 94.62 235 TYR A O 1
ATOM 1821 N N . GLU A 1 236 ? 18.333 1.764 -16.755 1.00 93.62 236 GLU A N 1
ATOM 1822 C CA . GLU A 1 236 ? 18.681 1.022 -15.535 1.00 93.62 236 GLU A CA 1
ATOM 1823 C C . GLU A 1 236 ? 17.534 1.082 -14.520 1.00 93.62 236 GLU A C 1
ATOM 1825 O O . GLU A 1 236 ? 17.023 0.042 -14.113 1.00 93.62 236 GLU A O 1
ATOM 1830 N N . GLN A 1 237 ? 17.018 2.281 -14.230 1.00 94.69 237 GLN A N 1
ATOM 1831 C CA . GLN A 1 237 ? 15.878 2.464 -13.329 1.00 94.69 237 GLN A CA 1
ATOM 1832 C C . GLN A 1 237 ? 14.613 1.749 -13.841 1.00 94.69 237 GLN A C 1
ATOM 1834 O O . GLN A 1 237 ? 13.890 1.130 -13.066 1.00 94.69 237 GLN A O 1
ATOM 1839 N N . MET A 1 238 ? 14.337 1.792 -15.150 1.00 96.06 238 MET A N 1
ATOM 1840 C CA . MET A 1 238 ? 13.218 1.051 -15.745 1.00 96.06 238 MET A CA 1
ATOM 1841 C C . MET A 1 238 ? 13.385 -0.468 -15.572 1.00 96.06 238 MET A C 1
ATOM 1843 O O . MET A 1 238 ? 12.413 -1.158 -15.257 1.00 96.06 238 MET A O 1
ATOM 1847 N N . LYS A 1 239 ? 14.606 -0.983 -15.764 1.00 95.44 239 LYS A N 1
ATOM 1848 C CA . LYS A 1 239 ? 14.942 -2.402 -15.591 1.00 95.44 239 LYS A CA 1
ATOM 1849 C C . LYS A 1 239 ? 14.781 -2.831 -14.133 1.00 95.44 239 LYS A C 1
ATOM 1851 O O . LYS A 1 239 ? 14.228 -3.904 -13.891 1.00 95.44 239 LYS A O 1
ATOM 1856 N N . GLU A 1 240 ? 15.223 -2.016 -13.178 1.00 95.50 240 GLU A N 1
ATOM 1857 C CA . GLU A 1 240 ? 15.037 -2.249 -11.739 1.00 95.50 240 GLU A CA 1
ATOM 1858 C C . GLU A 1 240 ? 13.548 -2.342 -11.374 1.00 95.50 240 GLU A C 1
ATOM 1860 O O . GLU A 1 240 ? 13.123 -3.331 -10.774 1.00 95.50 240 GLU A O 1
ATOM 1865 N N . ASP A 1 241 ? 12.735 -1.376 -11.816 1.00 96.88 241 ASP A N 1
ATOM 1866 C CA . ASP A 1 241 ? 11.288 -1.334 -11.545 1.00 96.88 241 ASP A CA 1
ATOM 1867 C C . ASP A 1 241 ? 10.568 -2.554 -12.098 1.00 96.88 241 ASP A C 1
ATOM 1869 O O . ASP A 1 241 ? 9.807 -3.223 -11.398 1.00 96.88 241 ASP A O 1
ATOM 1873 N N . ALA A 1 242 ? 10.850 -2.880 -13.356 1.00 97.56 242 ALA A N 1
ATOM 1874 C CA . ALA A 1 242 ? 10.264 -4.034 -14.010 1.00 97.56 242 ALA A CA 1
ATOM 1875 C C . ALA A 1 242 ? 10.688 -5.358 -13.359 1.00 97.56 242 ALA A C 1
ATOM 1877 O O . ALA A 1 242 ? 9.905 -6.304 -13.349 1.00 97.56 242 ALA A O 1
ATOM 1878 N N . THR A 1 243 ? 11.908 -5.443 -12.823 1.00 97.69 243 THR A N 1
ATOM 1879 C CA . THR A 1 243 ? 12.403 -6.642 -12.128 1.00 97.69 243 THR A CA 1
ATOM 1880 C C . THR A 1 243 ? 11.651 -6.857 -10.819 1.00 97.69 243 THR A C 1
ATOM 1882 O O . THR A 1 243 ? 11.125 -7.946 -10.593 1.00 97.69 243 THR A O 1
ATOM 1885 N N . TYR A 1 244 ? 11.522 -5.812 -10.001 1.00 98.12 244 TYR A N 1
ATOM 1886 C CA . TYR A 1 244 ? 10.771 -5.893 -8.751 1.00 98.12 244 TYR A CA 1
ATOM 1887 C C . TYR A 1 244 ? 9.284 -6.210 -8.997 1.00 98.12 244 TYR A C 1
ATOM 1889 O O . TYR A 1 244 ? 8.731 -7.109 -8.363 1.00 98.12 244 TYR A O 1
ATOM 1897 N N . TRP A 1 245 ? 8.631 -5.546 -9.960 1.00 97.88 245 TRP A N 1
ATOM 1898 C CA . TRP A 1 245 ? 7.213 -5.805 -10.256 1.00 97.88 245 TRP A CA 1
ATOM 1899 C C . TRP A 1 245 ? 6.960 -7.151 -10.939 1.00 97.88 245 TRP A C 1
ATOM 1901 O O . TRP A 1 245 ? 5.881 -7.715 -10.764 1.00 97.88 245 TRP A O 1
ATOM 1911 N N . LEU A 1 246 ? 7.936 -7.716 -11.660 1.00 97.44 246 LEU A N 1
ATOM 1912 C CA . LEU A 1 246 ? 7.863 -9.121 -12.077 1.00 97.44 246 LEU A CA 1
ATOM 1913 C C . LEU A 1 246 ? 7.816 -10.050 -10.871 1.00 97.44 246 LEU A C 1
ATOM 1915 O O . LEU A 1 246 ? 6.964 -10.931 -10.862 1.00 97.44 246 LEU A O 1
ATOM 1919 N N . GLY A 1 247 ? 8.656 -9.810 -9.859 1.00 97.62 247 GLY A N 1
ATOM 1920 C CA . GLY A 1 247 ? 8.638 -10.566 -8.606 1.00 97.62 247 GLY A CA 1
ATOM 1921 C C . GLY A 1 247 ? 7.281 -10.515 -7.900 1.00 97.62 247 GLY A C 1
ATOM 1922 O O . GLY A 1 247 ? 6.773 -11.549 -7.472 1.00 97.62 247 GLY A O 1
ATOM 1923 N N . LEU A 1 248 ? 6.643 -9.339 -7.851 1.00 97.06 248 LEU A N 1
ATOM 1924 C CA . LEU A 1 248 ? 5.284 -9.201 -7.306 1.00 97.06 248 LEU A CA 1
ATOM 1925 C C . LEU A 1 248 ? 4.237 -9.949 -8.140 1.00 97.06 248 LEU A C 1
ATOM 1927 O O . LEU A 1 248 ? 3.382 -10.640 -7.588 1.00 97.06 248 LEU A O 1
ATOM 1931 N N . ALA A 1 249 ? 4.306 -9.834 -9.468 1.00 95.94 249 ALA A N 1
ATOM 1932 C CA . ALA A 1 249 ? 3.373 -10.511 -10.362 1.00 95.94 249 ALA A CA 1
ATOM 1933 C C . ALA A 1 249 ? 3.502 -12.042 -10.278 1.00 95.94 249 ALA A C 1
ATOM 1935 O O . ALA A 1 249 ? 2.494 -12.736 -10.349 1.00 95.94 249 ALA A O 1
ATOM 1936 N N . THR A 1 250 ? 4.715 -12.580 -10.117 1.00 95.94 250 THR A N 1
ATOM 1937 C CA . THR A 1 250 ? 4.938 -14.026 -9.943 1.00 95.94 250 THR A CA 1
ATOM 1938 C C . THR A 1 250 ? 4.529 -14.503 -8.554 1.00 95.94 250 THR A C 1
ATOM 1940 O O . THR A 1 250 ? 3.888 -15.545 -8.450 1.00 95.94 250 THR A O 1
ATOM 1943 N N . LEU A 1 251 ? 4.787 -13.707 -7.508 1.00 95.44 251 LEU A N 1
ATOM 1944 C CA . LEU A 1 251 ? 4.284 -13.973 -6.156 1.00 95.44 251 LEU A CA 1
ATOM 1945 C C . LEU A 1 251 ? 2.749 -14.054 -6.145 1.00 95.44 251 LEU A C 1
ATOM 1947 O O . LEU A 1 251 ? 2.183 -15.008 -5.621 1.00 95.44 251 LEU A O 1
ATOM 1951 N N . SER A 1 252 ? 2.073 -13.107 -6.801 1.00 92.19 252 SER A N 1
ATOM 1952 C CA . SER A 1 252 ? 0.612 -13.102 -6.962 1.00 92.19 252 SER A CA 1
ATOM 1953 C C . SER A 1 252 ? 0.064 -14.339 -7.684 1.00 92.19 252 SER A C 1
ATOM 1955 O O . SER A 1 252 ? -1.116 -14.649 -7.528 1.00 92.19 252 SER A O 1
ATOM 1957 N N . GLU A 1 253 ? 0.866 -15.005 -8.512 1.00 92.69 253 GLU A N 1
ATOM 1958 C CA . GLU A 1 253 ? 0.473 -16.228 -9.218 1.00 92.69 253 GLU A CA 1
ATOM 1959 C C . GLU A 1 253 ? 0.768 -17.505 -8.414 1.00 92.69 253 GLU A C 1
ATOM 1961 O O . GLU A 1 253 ? 0.422 -18.589 -8.882 1.00 92.69 253 GLU A O 1
ATOM 1966 N N . GLY A 1 254 ? 1.388 -17.387 -7.234 1.00 94.12 254 GLY A N 1
ATOM 1967 C CA . GLY A 1 254 ? 1.830 -18.518 -6.414 1.00 94.12 254 GLY A CA 1
ATOM 1968 C C . GLY A 1 254 ? 3.112 -19.189 -6.916 1.00 94.12 254 GLY A C 1
ATOM 1969 O O . GLY A 1 254 ? 3.451 -20.278 -6.466 1.00 94.12 254 GLY A O 1
ATOM 1970 N N . ASP A 1 255 ? 3.829 -18.563 -7.854 1.00 95.88 255 ASP A N 1
ATOM 1971 C CA . ASP A 1 255 ? 5.091 -19.082 -8.385 1.00 95.88 255 ASP A CA 1
ATOM 1972 C C . ASP A 1 255 ? 6.259 -18.608 -7.510 1.00 95.88 255 ASP A C 1
ATOM 1974 O O . ASP A 1 255 ? 6.969 -17.647 -7.827 1.00 95.88 255 ASP A O 1
ATOM 1978 N N . TYR A 1 256 ? 6.384 -19.235 -6.338 1.00 96.75 256 TYR A N 1
ATOM 1979 C CA . TYR A 1 256 ? 7.302 -18.813 -5.278 1.00 96.75 256 TYR A CA 1
ATOM 1980 C C . TYR A 1 256 ? 8.778 -18.963 -5.664 1.00 96.75 256 TYR A C 1
ATOM 1982 O O . TYR A 1 256 ? 9.587 -18.123 -5.279 1.00 96.75 256 TYR A O 1
ATOM 1990 N N . GLU A 1 257 ? 9.129 -19.972 -6.465 1.00 96.12 257 GLU A N 1
ATOM 1991 C CA . GLU A 1 257 ? 10.503 -20.183 -6.940 1.00 96.12 257 GLU A CA 1
ATOM 1992 C C . GLU A 1 257 ? 10.944 -19.039 -7.865 1.00 96.12 257 GLU A C 1
ATOM 19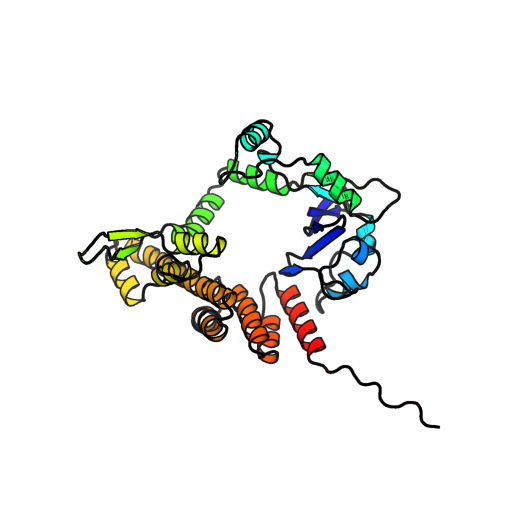94 O O . GLU A 1 257 ? 11.977 -18.403 -7.637 1.00 96.12 257 GLU A O 1
ATOM 1999 N N . ILE A 1 258 ? 10.123 -18.701 -8.866 1.00 96.88 258 ILE A N 1
ATOM 2000 C CA . ILE A 1 258 ? 10.433 -17.594 -9.779 1.00 96.88 258 ILE A CA 1
ATOM 2001 C C . ILE A 1 258 ? 10.344 -16.244 -9.051 1.00 96.88 258 ILE A C 1
ATOM 2003 O O . ILE A 1 258 ? 11.144 -15.341 -9.314 1.00 96.88 258 ILE A O 1
ATOM 2007 N N . ALA A 1 259 ? 9.401 -16.086 -8.117 1.00 97.88 259 ALA A N 1
ATOM 2008 C CA . ALA A 1 259 ? 9.312 -14.880 -7.299 1.00 97.88 259 ALA A CA 1
ATOM 2009 C C . ALA A 1 259 ? 10.572 -14.669 -6.447 1.00 97.88 259 ALA A C 1
ATOM 2011 O O . ALA A 1 259 ? 11.074 -13.543 -6.395 1.00 97.88 259 ALA A O 1
ATOM 2012 N N . ALA A 1 260 ? 11.112 -15.730 -5.836 1.00 97.69 260 ALA A N 1
ATOM 2013 C CA . ALA A 1 260 ? 12.371 -15.672 -5.100 1.00 97.69 260 ALA A CA 1
ATOM 2014 C C . ALA A 1 260 ? 13.521 -15.215 -6.007 1.00 97.69 260 ALA A C 1
ATOM 2016 O O . ALA A 1 260 ? 14.248 -14.295 -5.642 1.00 97.69 260 ALA A O 1
ATOM 2017 N N . ASP A 1 261 ? 13.639 -15.760 -7.221 1.00 97.75 261 ASP A N 1
ATOM 2018 C CA . ASP A 1 261 ? 14.694 -15.369 -8.165 1.00 97.75 261 ASP A CA 1
ATOM 2019 C C . ASP A 1 261 ? 14.658 -13.862 -8.501 1.00 97.75 261 ASP A C 1
ATOM 2021 O O . ASP A 1 261 ? 15.690 -13.179 -8.489 1.00 97.75 261 ASP A O 1
ATOM 2025 N N . TYR A 1 262 ? 13.463 -13.305 -8.730 1.00 98.25 262 TYR A N 1
ATOM 2026 C CA . TYR A 1 262 ? 13.296 -11.873 -8.996 1.00 98.25 262 TYR A CA 1
ATOM 2027 C C . TYR A 1 262 ? 13.565 -10.991 -7.774 1.00 98.25 262 TYR A C 1
ATOM 2029 O O . TYR A 1 262 ? 14.231 -9.957 -7.898 1.00 98.25 262 TYR A O 1
ATOM 2037 N N . LEU A 1 263 ? 13.029 -11.358 -6.610 1.00 98.38 263 LEU A N 1
ATOM 2038 C CA . LEU A 1 263 ? 13.086 -10.530 -5.403 1.00 98.38 263 LEU A CA 1
ATOM 2039 C C . LEU A 1 263 ? 14.445 -10.636 -4.703 1.00 98.38 263 LEU A C 1
ATOM 2041 O O . LEU A 1 263 ? 15.006 -9.621 -4.297 1.00 98.38 263 LEU A O 1
ATOM 2045 N N . GLU A 1 264 ? 15.006 -11.837 -4.604 1.00 97.69 264 GLU A N 1
ATOM 2046 C CA . GLU A 1 264 ? 16.302 -12.084 -3.978 1.00 97.69 264 GLU A CA 1
ATOM 2047 C C . GLU A 1 264 ? 17.440 -11.757 -4.940 1.00 97.69 264 GLU A C 1
ATOM 2049 O O . GLU A 1 264 ? 18.103 -10.729 -4.800 1.00 97.69 264 GLU A O 1
ATOM 2054 N N . ARG A 1 265 ? 17.663 -12.596 -5.955 1.00 97.50 265 ARG A N 1
ATOM 2055 C CA . ARG A 1 265 ? 18.865 -12.503 -6.789 1.00 97.50 265 ARG A CA 1
ATOM 2056 C C . ARG A 1 265 ? 18.877 -11.248 -7.648 1.00 97.50 265 ARG A C 1
ATOM 2058 O O . ARG A 1 265 ? 19.895 -10.563 -7.716 1.00 97.50 265 ARG A O 1
ATOM 2065 N N . MET A 1 266 ? 17.768 -10.949 -8.321 1.00 96.88 266 MET A N 1
ATOM 2066 C CA . MET A 1 266 ? 17.732 -9.863 -9.305 1.00 96.88 266 MET A CA 1
ATOM 2067 C C . MET A 1 266 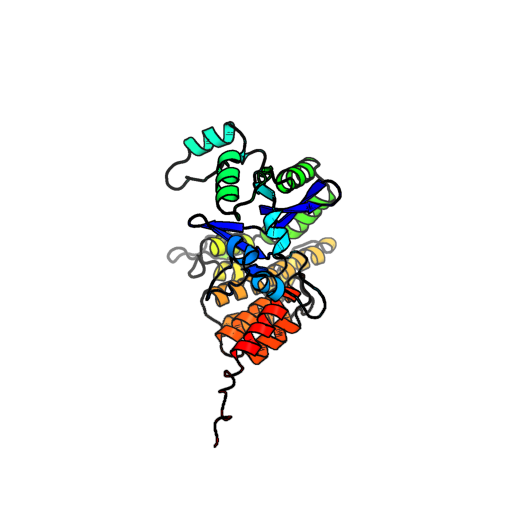? 17.401 -8.483 -8.724 1.00 96.88 266 MET A C 1
ATOM 2069 O O . MET A 1 266 ? 17.597 -7.494 -9.427 1.00 96.88 266 MET A O 1
ATOM 2073 N N . THR A 1 267 ? 16.922 -8.402 -7.478 1.00 97.25 267 THR A N 1
ATOM 2074 C CA . THR A 1 267 ? 16.602 -7.124 -6.818 1.00 97.25 267 THR A CA 1
ATOM 2075 C C . THR A 1 267 ? 17.489 -6.896 -5.596 1.00 97.25 267 THR A C 1
ATOM 2077 O O . THR A 1 267 ? 18.292 -5.967 -5.606 1.00 97.25 267 THR A O 1
ATOM 2080 N N . LEU A 1 268 ? 17.397 -7.742 -4.563 1.00 95.69 268 LEU A N 1
ATOM 2081 C CA . LEU A 1 268 ? 18.134 -7.546 -3.308 1.00 95.69 268 LEU A CA 1
ATOM 2082 C C . LEU A 1 268 ? 19.642 -7.757 -3.443 1.00 95.69 268 LEU A C 1
ATOM 2084 O O . LEU A 1 268 ? 20.408 -6.917 -2.990 1.00 95.69 268 LEU A O 1
ATOM 2088 N N . LEU A 1 269 ? 20.086 -8.861 -4.046 1.00 96.19 269 LEU A N 1
ATOM 2089 C CA . LEU A 1 269 ? 21.516 -9.154 -4.184 1.00 96.19 269 LEU A CA 1
ATOM 2090 C C . LEU A 1 269 ? 22.170 -8.289 -5.264 1.00 96.19 269 LEU A C 1
ATOM 2092 O O . LEU A 1 269 ? 23.325 -7.899 -5.120 1.00 96.19 269 LEU A O 1
ATOM 2096 N N . ALA A 1 270 ? 21.428 -7.970 -6.328 1.00 94.62 270 ALA A N 1
ATOM 2097 C CA . ALA A 1 270 ? 21.908 -7.103 -7.398 1.00 94.62 270 ALA A CA 1
ATOM 2098 C C . ALA A 1 270 ? 22.097 -5.649 -6.933 1.00 94.62 270 ALA A C 1
ATOM 2100 O O . ALA A 1 270 ? 23.066 -5.006 -7.333 1.00 94.62 270 ALA A O 1
ATOM 2101 N N . LEU A 1 271 ? 21.187 -5.135 -6.095 1.00 93.75 271 LEU A N 1
ATOM 2102 C CA . LEU A 1 271 ? 21.250 -3.770 -5.575 1.00 93.75 271 LEU A CA 1
ATOM 2103 C C . LEU A 1 271 ? 20.739 -3.706 -4.117 1.00 93.75 271 LEU A C 1
ATOM 2105 O O . LEU A 1 271 ? 19.593 -3.309 -3.880 1.00 93.75 271 LEU A O 1
ATOM 2109 N N . PRO A 1 272 ? 21.583 -4.056 -3.122 1.00 92.56 272 PRO A N 1
ATOM 2110 C CA . PRO A 1 272 ? 21.177 -4.171 -1.712 1.00 92.56 272 PRO A CA 1
ATOM 2111 C C . PRO A 1 272 ? 20.611 -2.891 -1.092 1.00 92.56 272 PRO A C 1
ATOM 2113 O O . PRO A 1 272 ? 19.746 -2.962 -0.219 1.00 92.56 272 PRO A O 1
ATOM 2116 N N . ASP A 1 273 ? 21.069 -1.736 -1.580 1.00 91.75 273 ASP A N 1
ATOM 2117 C CA . ASP A 1 273 ? 20.626 -0.400 -1.162 1.00 91.75 273 ASP A CA 1
ATOM 2118 C C . ASP A 1 273 ? 19.725 0.272 -2.217 1.00 91.75 273 ASP A C 1
ATOM 2120 O O . ASP A 1 273 ? 19.539 1.490 -2.228 1.00 91.75 273 ASP A O 1
ATOM 2124 N N . GLY A 1 274 ? 19.168 -0.519 -3.139 1.00 91.69 274 GLY A N 1
ATOM 2125 C CA . GLY A 1 274 ? 18.286 -0.042 -4.197 1.00 91.69 274 GLY A CA 1
ATOM 2126 C C . GLY A 1 274 ? 16.941 0.461 -3.676 1.00 91.69 274 GLY A C 1
ATOM 2127 O O . GLY A 1 274 ? 16.481 0.084 -2.596 1.00 91.69 274 GLY A O 1
ATOM 2128 N N . ARG A 1 275 ? 16.238 1.256 -4.494 1.00 91.75 275 ARG A N 1
ATOM 2129 C CA . ARG A 1 275 ? 14.913 1.824 -4.150 1.00 91.75 275 ARG A CA 1
ATOM 2130 C C . ARG A 1 275 ? 13.879 0.769 -3.739 1.00 91.75 275 ARG A C 1
ATOM 2132 O O . ARG A 1 275 ? 12.983 1.055 -2.951 1.00 91.75 275 ARG A O 1
ATOM 2139 N N . TRP A 1 276 ? 14.010 -0.447 -4.268 1.00 95.81 276 TRP A N 1
ATOM 2140 C CA . TRP A 1 276 ? 13.105 -1.561 -3.996 1.00 95.81 276 TRP A CA 1
ATOM 2141 C C . TRP A 1 276 ? 13.593 -2.491 -2.893 1.00 95.81 276 TRP A C 1
ATOM 2143 O O . TRP A 1 276 ? 12.844 -3.381 -2.513 1.00 95.81 276 TRP A O 1
ATOM 2153 N N . ALA A 1 277 ? 14.793 -2.304 -2.340 1.00 95.06 277 ALA A N 1
ATOM 2154 C CA . ALA A 1 277 ? 15.386 -3.275 -1.426 1.00 95.06 277 ALA A CA 1
ATOM 2155 C C . ALA A 1 277 ? 14.536 -3.510 -0.167 1.00 95.06 277 ALA A C 1
ATOM 2157 O O . ALA A 1 277 ? 14.318 -4.644 0.246 1.00 95.06 277 ALA A O 1
ATOM 2158 N N . ALA A 1 278 ? 13.993 -2.452 0.435 1.00 93.88 278 ALA A N 1
ATOM 2159 C CA . ALA A 1 278 ? 13.077 -2.590 1.567 1.00 93.88 278 ALA A CA 1
ATOM 2160 C C . ALA A 1 278 ? 11.841 -3.436 1.210 1.00 93.88 278 ALA A C 1
ATOM 2162 O O . ALA A 1 278 ? 11.526 -4.411 1.889 1.00 93.88 278 ALA A O 1
ATOM 2163 N N . ALA A 1 279 ? 11.176 -3.094 0.106 1.00 94.62 279 ALA A N 1
ATOM 2164 C CA . ALA A 1 279 ? 9.949 -3.761 -0.310 1.00 94.62 279 ALA A CA 1
ATOM 2165 C C . ALA A 1 279 ? 10.205 -5.198 -0.797 1.00 94.62 279 ALA A C 1
ATOM 2167 O O . ALA A 1 279 ? 9.428 -6.101 -0.497 1.00 94.62 279 ALA A O 1
ATOM 2168 N N . ALA A 1 280 ? 11.313 -5.441 -1.497 1.00 97.25 280 ALA A N 1
ATOM 2169 C CA . ALA A 1 280 ? 11.724 -6.767 -1.937 1.00 97.25 280 ALA A CA 1
ATOM 2170 C C . ALA A 1 280 ? 12.025 -7.689 -0.750 1.00 97.25 280 ALA A C 1
ATOM 2172 O O . ALA A 1 280 ? 11.642 -8.849 -0.796 1.00 97.25 280 ALA A O 1
ATOM 2173 N N . ARG A 1 281 ? 12.620 -7.176 0.337 1.00 96.75 281 ARG A N 1
ATOM 2174 C CA . ARG A 1 281 ? 12.875 -7.952 1.564 1.00 96.75 281 ARG A CA 1
ATOM 2175 C C . ARG A 1 281 ? 11.585 -8.434 2.220 1.00 96.75 281 ARG A C 1
ATOM 2177 O O . ARG A 1 281 ? 11.483 -9.611 2.549 1.00 96.75 281 ARG A O 1
ATOM 2184 N N . VAL A 1 282 ? 10.593 -7.553 2.357 1.00 95.62 282 VAL A N 1
ATOM 2185 C CA . VAL A 1 282 ? 9.286 -7.913 2.935 1.00 95.62 282 VAL A CA 1
ATOM 2186 C C . VAL A 1 282 ? 8.539 -8.905 2.036 1.00 95.62 282 VAL A C 1
ATOM 2188 O O . VAL A 1 282 ? 8.032 -9.909 2.524 1.00 95.62 282 VAL A O 1
ATOM 2191 N N . ASN A 1 283 ? 8.522 -8.689 0.717 1.00 97.06 283 ASN A N 1
ATOM 2192 C CA . ASN A 1 283 ? 7.864 -9.623 -0.205 1.00 97.06 283 ASN A CA 1
ATOM 2193 C C . ASN A 1 283 ? 8.610 -10.962 -0.334 1.00 97.06 283 ASN A C 1
ATOM 2195 O O . ASN A 1 283 ? 7.976 -11.994 -0.519 1.00 97.06 283 ASN A O 1
ATOM 2199 N N . LEU A 1 284 ? 9.939 -10.979 -0.205 1.00 97.88 284 LEU A N 1
ATOM 2200 C CA . LEU A 1 284 ? 10.713 -12.219 -0.157 1.00 97.88 284 LEU A CA 1
ATOM 2201 C C . LEU A 1 284 ? 10.440 -12.992 1.139 1.00 97.88 284 LEU A C 1
ATOM 2203 O O . LEU A 1 284 ? 10.389 -14.217 1.108 1.00 97.88 284 LEU A O 1
ATOM 2207 N N . ALA A 1 285 ? 10.218 -12.302 2.262 1.00 97.69 285 ALA A N 1
ATOM 2208 C CA . ALA A 1 285 ? 9.759 -12.963 3.478 1.00 97.69 285 ALA A CA 1
ATOM 2209 C C . ALA A 1 285 ? 8.406 -13.653 3.257 1.00 97.69 285 ALA A C 1
ATOM 2211 O O . ALA A 1 285 ? 8.253 -14.801 3.654 1.00 97.69 285 ALA A O 1
ATOM 2212 N N . GLU A 1 286 ? 7.469 -13.014 2.549 1.00 96.50 286 GLU A N 1
ATOM 2213 C CA . GLU A 1 286 ? 6.198 -13.650 2.172 1.00 96.50 286 GLU A CA 1
ATOM 2214 C C . GLU A 1 286 ? 6.413 -14.889 1.290 1.00 96.50 286 GLU A C 1
ATOM 2216 O O . GLU A 1 286 ? 5.864 -15.949 1.576 1.00 96.50 286 GLU A O 1
ATOM 2221 N N . VAL A 1 287 ? 7.275 -14.805 0.271 1.00 97.94 287 VAL A N 1
ATOM 2222 C CA . VAL A 1 287 ? 7.662 -15.969 -0.551 1.00 97.94 287 VAL A CA 1
ATOM 2223 C C . VAL A 1 287 ? 8.190 -17.116 0.320 1.00 97.94 287 VAL A C 1
ATOM 2225 O O . VAL A 1 287 ? 7.821 -18.274 0.113 1.00 97.94 287 VAL A O 1
ATOM 2228 N N . LYS A 1 288 ? 9.037 -16.810 1.308 1.00 97.62 288 LYS A N 1
ATOM 2229 C CA . LYS A 1 288 ? 9.604 -17.800 2.231 1.00 97.62 288 LYS A CA 1
ATOM 2230 C C . LYS A 1 288 ? 8.555 -18.419 3.155 1.00 97.62 288 LYS A C 1
ATOM 2232 O O . LYS A 1 288 ? 8.547 -19.635 3.306 1.00 97.62 288 LYS A O 1
ATOM 2237 N N . ILE A 1 289 ? 7.616 -17.626 3.678 1.00 96.00 289 ILE A N 1
ATOM 2238 C CA . ILE A 1 289 ? 6.475 -18.136 4.461 1.00 96.00 289 ILE A CA 1
ATOM 2239 C C . ILE A 1 289 ? 5.677 -19.143 3.630 1.00 96.00 289 ILE A C 1
ATOM 2241 O O . ILE A 1 289 ? 5.437 -20.262 4.076 1.00 96.00 289 ILE A O 1
ATOM 2245 N N . GLN A 1 290 ? 5.312 -18.770 2.402 1.00 95.50 290 GLN A N 1
ATOM 2246 C CA . GLN A 1 290 ? 4.477 -19.604 1.535 1.00 95.50 290 GLN A CA 1
ATOM 2247 C C . GLN A 1 290 ? 5.188 -20.869 1.032 1.00 95.50 290 GLN A C 1
ATOM 2249 O O . GLN A 1 290 ? 4.540 -21.872 0.742 1.00 95.50 290 GLN A O 1
ATOM 2254 N N . SER A 1 291 ? 6.520 -20.843 0.946 1.00 94.00 291 SER A N 1
ATOM 2255 C CA . SER A 1 291 ? 7.339 -22.010 0.591 1.00 94.00 291 SER A CA 1
ATOM 2256 C C . SER A 1 291 ? 7.772 -22.857 1.798 1.00 94.00 291 SER A C 1
ATOM 2258 O O . SER A 1 291 ? 8.408 -23.891 1.609 1.00 94.00 291 SER A O 1
ATOM 2260 N N . GLY A 1 292 ? 7.404 -22.462 3.024 1.00 94.75 292 GLY A N 1
ATOM 2261 C CA . GLY A 1 292 ? 7.693 -23.197 4.262 1.00 94.75 292 GLY A CA 1
ATOM 2262 C C . GLY A 1 292 ? 9.038 -22.874 4.927 1.00 94.75 292 GLY A C 1
ATOM 2263 O O . GLY A 1 292 ? 9.341 -23.438 5.976 1.00 94.75 292 GLY A O 1
ATOM 2264 N N . ASP A 1 293 ? 9.833 -21.952 4.380 1.00 96.19 293 ASP A N 1
ATOM 2265 C CA . ASP A 1 293 ? 11.083 -21.458 4.980 1.00 96.19 293 ASP A CA 1
ATOM 2266 C C . ASP A 1 293 ? 10.793 -20.369 6.033 1.00 96.19 293 ASP A C 1
ATOM 2268 O O . ASP A 1 293 ? 11.058 -19.177 5.845 1.00 96.19 293 ASP A O 1
ATOM 2272 N N . ILE A 1 294 ? 10.192 -20.777 7.155 1.00 97.06 294 ILE A N 1
ATOM 2273 C CA . ILE A 1 294 ? 9.770 -19.853 8.221 1.00 97.06 294 ILE A CA 1
ATOM 2274 C C . ILE A 1 294 ? 10.970 -19.148 8.868 1.00 97.06 294 ILE A C 1
ATOM 2276 O O . ILE A 1 294 ? 10.924 -17.938 9.101 1.00 97.06 294 ILE A O 1
ATOM 2280 N N . GLU A 1 295 ? 12.070 -19.865 9.106 1.00 96.69 295 GLU A N 1
ATOM 2281 C CA . GLU A 1 295 ? 13.285 -19.288 9.695 1.00 96.69 295 GLU A CA 1
ATOM 2282 C C . GLU A 1 295 ? 13.888 -18.201 8.796 1.00 96.69 295 GLU A C 1
ATOM 2284 O O . GLU A 1 295 ? 14.214 -17.100 9.261 1.00 96.69 295 GLU A O 1
ATOM 2289 N N . GLY A 1 296 ? 13.984 -18.468 7.490 1.00 96.88 296 GLY A N 1
ATOM 2290 C CA . GLY A 1 296 ? 14.451 -17.489 6.520 1.00 96.88 296 GLY A CA 1
ATOM 2291 C C . GLY A 1 296 ? 13.529 -16.270 6.430 1.00 96.88 296 GLY A C 1
ATOM 2292 O O . GLY A 1 296 ? 14.020 -15.143 6.308 1.00 96.88 296 GLY A O 1
ATOM 2293 N N . ALA A 1 297 ? 12.211 -16.455 6.544 1.00 97.81 297 ALA A N 1
ATOM 2294 C CA . ALA A 1 297 ? 11.255 -15.349 6.575 1.00 97.81 297 ALA A CA 1
ATOM 2295 C C . ALA A 1 297 ? 11.435 -14.453 7.811 1.00 97.81 297 ALA A C 1
ATOM 2297 O O . ALA A 1 297 ? 11.533 -13.230 7.675 1.00 97.81 297 ALA A O 1
ATOM 2298 N N . ILE A 1 298 ? 11.539 -15.047 9.006 1.00 97.56 298 ILE A N 1
ATOM 2299 C CA . ILE A 1 298 ? 11.762 -14.325 10.271 1.00 97.56 298 ILE A CA 1
ATOM 2300 C C . ILE A 1 298 ? 13.031 -13.473 10.187 1.00 97.56 298 ILE A C 1
ATOM 2302 O O . ILE A 1 298 ? 13.020 -12.299 10.571 1.00 97.56 298 ILE A O 1
ATOM 2306 N N . LYS A 1 299 ? 14.118 -14.033 9.641 1.00 97.50 299 LYS A N 1
ATOM 2307 C CA . LYS A 1 299 ? 15.378 -13.305 9.451 1.00 97.50 299 LYS A CA 1
ATOM 2308 C C . LYS A 1 299 ? 15.187 -12.061 8.580 1.00 97.50 299 LYS A C 1
ATOM 2310 O O . LYS A 1 299 ? 15.568 -10.966 8.993 1.00 97.50 299 LYS A O 1
ATOM 2315 N N . LEU A 1 300 ? 14.556 -12.204 7.413 1.00 97.19 300 LEU A N 1
ATOM 2316 C CA . LEU A 1 300 ? 14.314 -11.079 6.501 1.00 97.19 300 LEU A CA 1
ATOM 2317 C C . LEU A 1 300 ? 13.434 -9.994 7.135 1.00 97.19 300 LEU A C 1
ATOM 2319 O O . LEU A 1 300 ? 13.722 -8.807 6.988 1.00 97.19 300 LEU A O 1
ATOM 2323 N N . LEU A 1 301 ? 12.385 -10.381 7.861 1.00 96.56 301 LEU A N 1
ATOM 2324 C CA . LEU A 1 301 ? 11.483 -9.436 8.523 1.00 96.56 301 LEU A CA 1
ATOM 2325 C C . LEU A 1 301 ? 12.188 -8.629 9.622 1.00 96.56 301 LEU A C 1
ATOM 2327 O O . LEU A 1 301 ? 11.960 -7.425 9.751 1.00 96.56 301 LEU A O 1
ATOM 2331 N N . ARG A 1 302 ? 13.084 -9.261 10.388 1.00 95.56 302 ARG A N 1
ATOM 2332 C CA . ARG A 1 302 ? 13.890 -8.589 11.422 1.00 95.56 302 ARG A CA 1
ATOM 2333 C C . ARG A 1 302 ? 14.935 -7.639 10.851 1.00 95.56 302 ARG A C 1
ATOM 2335 O O . ARG A 1 302 ? 15.257 -6.633 11.480 1.00 95.56 302 ARG A O 1
ATOM 2342 N N . GLU A 1 303 ? 15.453 -7.945 9.666 1.00 94.50 303 GLU A N 1
ATOM 2343 C CA . GLU A 1 303 ? 16.410 -7.098 8.953 1.00 94.50 303 GLU A CA 1
ATOM 2344 C C . GLU A 1 303 ? 15.762 -5.873 8.287 1.00 94.50 303 GLU A C 1
ATOM 2346 O O . GLU A 1 303 ? 16.481 -4.999 7.794 1.00 94.50 303 GLU A O 1
ATOM 2351 N N . ASP A 1 304 ? 14.428 -5.770 8.262 1.00 92.44 304 ASP A N 1
ATOM 2352 C CA . ASP A 1 304 ? 13.747 -4.621 7.673 1.00 92.44 304 ASP A CA 1
ATOM 2353 C C . ASP A 1 304 ? 14.056 -3.318 8.432 1.00 92.44 304 ASP A C 1
ATOM 2355 O O . ASP A 1 304 ? 13.850 -3.175 9.640 1.00 92.44 304 ASP A O 1
ATOM 2359 N N . ARG A 1 305 ? 14.535 -2.322 7.683 1.00 90.25 305 ARG A N 1
ATOM 2360 C CA . ARG A 1 305 ? 14.873 -0.976 8.174 1.00 90.25 305 ARG A CA 1
ATOM 2361 C C . ARG A 1 305 ? 13.927 0.099 7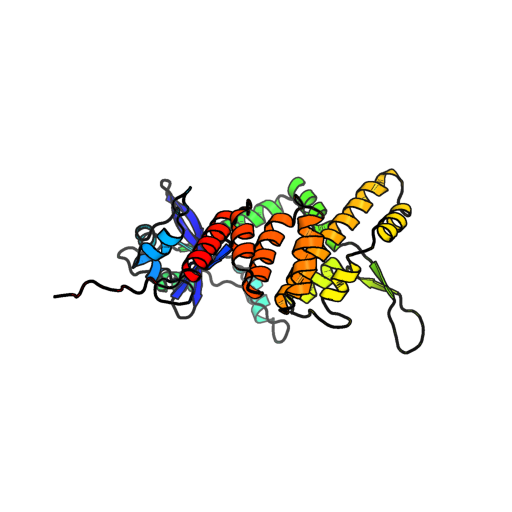.646 1.00 90.25 305 ARG A C 1
ATOM 2363 O O . ARG A 1 305 ? 14.134 1.281 7.917 1.00 90.25 305 ARG A O 1
ATOM 2370 N N . SER A 1 306 ? 12.902 -0.292 6.895 1.00 90.81 306 SER A N 1
ATOM 2371 C CA . SER A 1 306 ? 11.943 0.620 6.286 1.00 90.81 306 SER A CA 1
ATOM 2372 C C . SER A 1 306 ? 11.062 1.329 7.326 1.00 90.81 306 SER A C 1
ATOM 2374 O O . SER A 1 306 ? 11.166 1.127 8.544 1.00 90.81 306 SER A O 1
ATOM 2376 N N . ALA A 1 307 ? 10.153 2.178 6.846 1.00 88.62 307 ALA A N 1
ATOM 2377 C CA . ALA A 1 307 ? 9.091 2.723 7.687 1.00 88.62 307 ALA A CA 1
ATOM 2378 C C . ALA A 1 307 ? 8.193 1.614 8.278 1.00 88.62 307 ALA A C 1
ATOM 2380 O O . ALA A 1 307 ? 7.714 1.775 9.399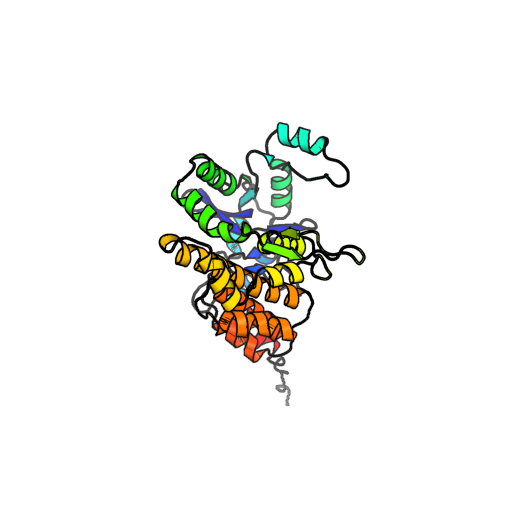 1.00 88.62 307 ALA A O 1
ATOM 2381 N N . GLN A 1 308 ? 8.058 0.483 7.572 1.00 91.25 308 GLN A N 1
ATOM 2382 C CA . GLN A 1 308 ? 7.241 -0.673 7.946 1.00 91.25 308 GLN A CA 1
ATOM 2383 C C . GLN A 1 308 ? 7.901 -1.598 8.978 1.00 91.25 308 GLN A C 1
ATOM 2385 O O . GLN A 1 308 ? 7.241 -2.483 9.510 1.00 91.25 308 GLN A O 1
ATOM 2390 N N . ARG A 1 309 ? 9.170 -1.370 9.343 1.00 93.06 309 ARG A N 1
ATOM 2391 C CA . ARG A 1 309 ? 9.962 -2.270 10.204 1.00 93.06 309 ARG A CA 1
ATOM 2392 C C . ARG A 1 309 ? 9.268 -2.767 11.476 1.00 93.06 309 ARG A C 1
ATOM 2394 O O . ARG A 1 309 ? 9.556 -3.864 11.931 1.00 93.06 309 ARG A O 1
ATOM 2401 N N . PHE A 1 310 ? 8.387 -1.960 12.070 1.00 93.38 310 PHE A N 1
ATOM 2402 C CA . PHE A 1 310 ? 7.623 -2.357 13.254 1.00 93.38 310 PHE A CA 1
ATOM 2403 C C . PHE A 1 310 ? 6.601 -3.453 12.929 1.00 93.38 310 PHE A C 1
ATOM 2405 O O . PHE A 1 310 ? 6.525 -4.438 13.649 1.00 93.38 310 PHE A O 1
ATOM 2412 N N . GLY A 1 311 ? 5.881 -3.331 11.811 1.00 93.56 311 GLY A N 1
ATOM 2413 C CA . GLY A 1 311 ? 4.994 -4.387 11.327 1.00 93.56 311 GLY A CA 1
ATOM 2414 C C . GLY A 1 311 ? 5.752 -5.630 10.876 1.00 93.56 311 GLY A C 1
ATOM 2415 O O . GLY A 1 311 ? 5.306 -6.740 11.147 1.00 93.56 311 GLY A O 1
ATOM 2416 N N . SER A 1 312 ? 6.928 -5.456 10.265 1.00 94.88 312 SER A N 1
ATOM 2417 C CA . SER A 1 312 ? 7.805 -6.575 9.903 1.00 94.88 312 SER A CA 1
ATOM 2418 C C . SER A 1 312 ? 8.238 -7.363 11.146 1.00 94.88 312 SER A C 1
ATOM 2420 O O . SER A 1 312 ? 8.077 -8.580 11.189 1.00 94.88 312 SER A O 1
ATOM 2422 N N . ARG A 1 313 ? 8.697 -6.681 12.205 1.00 94.50 313 ARG A N 1
ATOM 2423 C CA . ARG A 1 313 ? 9.051 -7.330 13.480 1.00 94.50 313 ARG A CA 1
ATOM 2424 C C . ARG A 1 313 ? 7.855 -7.970 14.174 1.00 94.50 313 ARG A C 1
ATOM 2426 O O . ARG A 1 313 ? 7.965 -9.120 14.576 1.00 94.50 313 ARG A O 1
ATOM 2433 N N . PHE A 1 314 ? 6.716 -7.282 14.221 1.00 93.81 314 PHE A N 1
ATOM 2434 C CA . PHE A 1 314 ? 5.472 -7.849 14.738 1.00 93.81 314 PHE A CA 1
ATOM 2435 C C . PHE A 1 314 ? 5.108 -9.157 14.016 1.00 93.81 314 PHE A C 1
ATOM 2437 O O . PHE A 1 314 ? 4.803 -10.162 14.653 1.00 93.81 314 PHE A O 1
ATOM 2444 N N . ARG A 1 315 ? 5.204 -9.187 12.679 1.00 93.56 315 ARG A N 1
ATOM 2445 C CA . ARG A 1 315 ? 4.936 -10.406 11.907 1.00 93.56 315 ARG A CA 1
ATOM 2446 C C . ARG A 1 315 ? 5.954 -11.511 12.198 1.00 93.56 315 ARG A C 1
ATOM 2448 O O . ARG A 1 315 ? 5.563 -12.670 12.268 1.00 93.56 315 ARG A O 1
ATOM 2455 N N . ALA A 1 316 ? 7.227 -11.170 12.390 1.00 94.88 316 ALA A N 1
ATOM 2456 C CA . ALA A 1 316 ? 8.255 -12.135 12.775 1.00 94.88 316 ALA A CA 1
ATOM 2457 C C . ALA A 1 316 ? 7.959 -12.774 14.144 1.00 94.88 316 ALA A C 1
ATOM 2459 O O . ALA A 1 316 ? 8.044 -13.990 14.273 1.00 94.88 316 ALA A O 1
ATOM 2460 N N . GLU A 1 317 ? 7.556 -11.974 15.134 1.00 93.00 317 GLU A N 1
ATOM 2461 C CA . GLU A 1 317 ? 7.170 -12.456 16.469 1.00 93.00 317 GLU A CA 1
ATOM 2462 C C . GLU A 1 317 ? 5.944 -13.378 16.416 1.00 93.00 317 GLU A C 1
ATOM 2464 O O . GLU A 1 317 ? 5.906 -14.398 17.102 1.00 93.00 317 GLU A O 1
ATOM 2469 N N . GLN A 1 318 ? 4.961 -13.070 15.562 1.00 90.62 318 GLN A N 1
ATOM 2470 C CA . GLN A 1 318 ? 3.820 -13.961 15.334 1.00 90.62 318 GLN A CA 1
ATOM 2471 C C . GLN A 1 318 ? 4.248 -15.316 14.762 1.00 90.62 318 GLN A C 1
ATOM 2473 O O . GLN A 1 318 ? 3.810 -16.345 15.263 1.00 90.62 318 GLN A O 1
ATOM 2478 N N . LEU A 1 319 ? 5.116 -15.324 13.745 1.00 93.06 319 LEU A N 1
ATOM 2479 C CA . LEU A 1 319 ? 5.607 -16.564 13.133 1.00 93.06 319 LEU A CA 1
ATOM 2480 C C . LEU A 1 319 ? 6.401 -17.420 14.126 1.00 93.06 319 LEU A C 1
ATOM 2482 O O . LEU A 1 319 ? 6.269 -18.640 14.127 1.00 93.06 319 LEU A O 1
ATOM 2486 N N . GLU A 1 320 ? 7.199 -16.792 14.993 1.00 92.50 320 GLU A N 1
ATOM 2487 C CA . GLU A 1 320 ? 7.894 -17.499 16.072 1.00 92.50 320 GLU A CA 1
ATOM 2488 C C . GLU A 1 320 ? 6.911 -18.126 17.060 1.00 92.50 320 GLU A C 1
ATOM 2490 O O . GLU A 1 320 ? 7.061 -19.294 17.406 1.00 92.50 320 GLU A O 1
ATOM 2495 N N . ALA A 1 321 ? 5.880 -17.387 17.475 1.00 88.50 321 ALA A N 1
ATOM 2496 C CA . ALA A 1 321 ? 4.860 -17.903 18.382 1.00 88.50 321 ALA A CA 1
ATOM 2497 C C . ALA A 1 321 ? 4.028 -19.039 17.757 1.00 88.50 321 ALA A C 1
ATOM 2499 O O . ALA A 1 321 ? 3.664 -19.978 18.457 1.00 88.50 321 ALA A O 1
ATOM 2500 N N . GLU A 1 322 ? 3.744 -18.974 16.453 1.00 85.06 322 GLU A N 1
ATOM 2501 C CA . GLU A 1 322 ? 3.044 -20.024 15.698 1.00 85.06 322 GLU A CA 1
ATOM 2502 C C . GLU A 1 322 ? 3.905 -21.293 15.520 1.00 85.06 322 GLU A C 1
ATOM 2504 O O . GLU A 1 322 ? 3.366 -22.398 15.457 1.00 85.06 322 GLU A O 1
ATOM 2509 N N . GLY A 1 323 ? 5.236 -21.148 15.456 1.00 69.19 323 GLY A N 1
ATOM 2510 C CA . GLY A 1 323 ? 6.195 -22.251 15.326 1.00 69.19 323 GLY A CA 1
ATOM 2511 C C . GLY A 1 323 ? 6.540 -22.968 16.637 1.00 69.19 323 GLY A C 1
ATOM 2512 O O . GLY A 1 323 ? 7.114 -24.059 16.602 1.00 69.19 323 GLY A O 1
ATOM 2513 N N . VAL A 1 324 ? 6.187 -22.395 17.792 1.00 52.28 324 VAL A N 1
ATOM 2514 C CA . VAL A 1 324 ? 6.324 -23.052 19.098 1.00 52.28 324 VAL A CA 1
ATOM 2515 C C . VAL A 1 324 ? 5.086 -23.929 19.327 1.00 52.28 324 VAL A C 1
ATOM 2517 O O . VAL A 1 324 ? 3.982 -23.391 19.439 1.00 52.28 324 VAL A O 1
ATOM 2520 N N . PRO A 1 325 ? 5.212 -25.272 19.407 1.00 39.84 325 PRO A N 1
ATOM 2521 C CA . PRO A 1 325 ? 4.080 -26.104 19.796 1.00 39.84 325 PRO A CA 1
ATOM 2522 C C . PRO A 1 325 ? 3.584 -25.638 21.172 1.00 39.84 325 PRO A C 1
ATOM 2524 O O . PRO A 1 325 ? 4.417 -25.344 22.033 1.00 39.84 325 PRO A O 1
ATOM 2527 N N . PRO A 1 326 ? 2.259 -25.542 21.399 1.00 41.31 326 PRO A N 1
ATOM 2528 C CA . PRO A 1 326 ? 1.742 -25.121 22.693 1.00 41.31 326 PRO A CA 1
ATOM 2529 C C . PRO A 1 326 ? 2.361 -26.017 23.761 1.00 41.31 326 PRO A C 1
ATOM 2531 O O . PRO A 1 326 ? 2.341 -27.239 23.602 1.00 41.31 326 PRO A O 1
ATOM 2534 N N . GLU A 1 327 ? 2.929 -25.421 24.817 1.00 39.50 327 GLU A N 1
ATOM 2535 C CA . GLU A 1 327 ? 3.370 -26.178 25.984 1.00 39.50 327 GLU A CA 1
ATOM 2536 C C . GLU A 1 327 ? 2.180 -27.021 26.444 1.00 39.50 327 GLU A C 1
ATOM 2538 O O . GLU A 1 327 ? 1.210 -26.525 27.023 1.00 39.50 327 GLU A O 1
ATOM 2543 N N . THR A 1 328 ? 2.216 -28.313 26.125 1.00 38.78 328 THR A N 1
ATOM 2544 C CA . THR A 1 328 ? 1.347 -29.291 26.749 1.00 38.78 328 THR A CA 1
ATOM 2545 C C . THR A 1 328 ? 1.710 -29.238 28.217 1.00 38.78 328 THR A C 1
ATOM 2547 O O . THR A 1 328 ? 2.759 -29.750 28.607 1.00 38.78 328 THR A O 1
ATOM 2550 N N . GLY A 1 329 ? 0.877 -28.561 29.007 1.00 40.12 329 GLY A N 1
ATOM 2551 C CA . GLY A 1 329 ? 0.939 -28.601 30.456 1.00 40.12 329 GLY A CA 1
ATOM 2552 C C . GLY A 1 329 ? 0.829 -30.054 30.898 1.00 40.12 329 GLY A C 1
ATOM 2553 O O . GLY A 1 329 ? -0.268 -30.595 31.010 1.00 40.12 329 GLY A O 1
ATOM 2554 N N . LEU A 1 330 ? 1.980 -30.690 31.084 1.00 37.19 330 LEU A N 1
ATOM 2555 C CA . LEU A 1 330 ? 2.116 -31.997 31.693 1.00 37.19 330 LEU A CA 1
ATOM 2556 C C . LEU A 1 330 ? 2.536 -31.792 33.146 1.00 37.19 330 LEU A C 1
ATOM 2558 O O . LEU A 1 330 ? 3.542 -31.153 33.442 1.00 37.19 330 LEU A O 1
ATOM 2562 N N . ASP A 1 331 ? 1.729 -32.402 34.008 1.00 41.09 331 ASP A N 1
ATOM 2563 C CA . ASP A 1 331 ? 2.025 -32.823 35.371 1.00 41.09 331 ASP A CA 1
ATOM 2564 C C . ASP A 1 331 ? 2.233 -31.749 36.446 1.00 41.09 331 ASP A C 1
ATOM 2566 O O . ASP A 1 331 ? 3.350 -31.486 36.877 1.00 41.09 331 ASP A O 1
ATOM 2570 N N . GLN A 1 332 ? 1.118 -31.312 37.047 1.00 38.00 332 GLN A N 1
ATOM 2571 C CA . GLN A 1 332 ? 0.964 -31.402 38.509 1.00 38.00 332 GLN A CA 1
ATOM 2572 C C . GLN A 1 332 ? -0.456 -31.839 38.899 1.00 38.00 332 GLN A C 1
ATOM 2574 O O . GLN A 1 332 ? -1.241 -31.071 39.442 1.00 38.00 332 GLN A O 1
ATOM 2579 N N . VAL A 1 333 ? -0.768 -33.114 38.661 1.00 42.16 333 VAL A N 1
ATOM 2580 C CA . VAL A 1 333 ? -1.590 -33.891 39.601 1.00 42.16 333 VAL A CA 1
ATOM 2581 C C . VAL A 1 333 ? -0.900 -35.238 39.788 1.00 42.16 333 VAL A C 1
ATOM 2583 O O . VAL A 1 333 ? -1.117 -36.182 39.031 1.00 42.16 333 VAL A O 1
ATOM 2586 N N . LYS A 1 334 ? -0.031 -35.315 40.798 1.00 41.62 334 LYS A N 1
ATOM 2587 C CA . LYS A 1 334 ? 0.344 -36.579 41.429 1.00 41.62 334 LYS A CA 1
ATOM 2588 C C . LYS A 1 334 ? 0.215 -36.433 42.942 1.00 41.62 334 LYS A C 1
ATOM 2590 O O . LYS A 1 334 ? 0.946 -35.651 43.541 1.00 41.62 334 LYS A O 1
ATOM 2595 N N . ASN A 1 335 ? -0.672 -37.287 43.454 1.00 37.59 335 ASN A N 1
ATOM 2596 C CA . ASN A 1 335 ? -0.963 -37.689 44.832 1.00 37.59 335 ASN A CA 1
ATOM 2597 C C . ASN A 1 335 ? -1.759 -36.724 45.704 1.00 37.59 335 ASN A C 1
ATOM 2599 O O . ASN A 1 335 ? -1.182 -35.742 46.214 1.00 37.59 335 ASN A O 1
#